Protein 7R79 (pdb70)

Nearest PDB structures (foldseek):
  7r79-assembly2_D  TM=9.869E-01  e=5.056E-10  Histoplasma capsulatum var. duboisii H88
  7r6u-assembly1_A  TM=7.802E-01  e=1.238E-04  Paracoccidioides brasiliensis Pb03
  7r79-assembly2_D  TM=9.894E-01  e=3.169E-12  Histoplasma capsulatum var. duboisii H88
  7r6u-assembly1_A  TM=8.432E-01  e=6.783E-05  Paracoccidioides brasiliensis Pb03
  7r79-assembly2_D  TM=1.013E+00  e=8.377E-13  Histoplasma capsulatum var. duboisii H88

Organism: Ajellomyces capsulatus (strain H88) (NCBI:txid544711)

Foldseek 3Di:
DVVVVVVVVVVVVLVVLVVQLVVQPAQLLQQLVVLVADDPLSVVCNVVNVPDSVSSVVSCVRGPDSPDPNCRSPPD/DPDPVVVVVVVVVVLVVLVVQLVVWDAQQLQQLVPFPADDPLSVVCVVVVNPDSVSSVVRLVRGPDNPDPNCVSPRD/DDDVVVVVVVVVVVLVVLVVQLVVFDAQLLQVLVVLVDDDPLSVVCNVVNVPDLVSSVVSVVRGDDPPDPNCVSPPD/DDVVVVVVVVVVVLVVLVVQLVVFPAQLLQQLVPWPAPDPLSVVCNVVSVPDSVSSVVRCVPTPDNPDPNCVSPRD

InterPro domains:
  IPR022013 Fungal calcium binding protein [PF12192] (33-108)

Secondary structure (DSSP, 8-state):
-HHHHHHHHHHHHHHHHHHHHHHTT--HHHHHHHT----HHHHHHHHTTT--HHHHHHHHHTSS----STTTTTT-/---HHHHHHHHHHHHHHHHHHHHTS---HHHHHHHS---SHHHHHHHHTTT--HHHHHHHHHT-S----STTTTTT-/---HHHHHHHHHHHHHHHHHHHHTS---HHHHHHHT----HHHHHHHHTTT--HHHHHHHHHHS-----GGGTTTT-/--HHHHHHHHHHHHHHHHHHHHTTT--HHHHHHHS---SHHHHHHHHTTT--HHHHHHHHHTSS-S--GGGTTTT-

Radius of gyration: 19.53 Å; Cα contacts (8 Å, |Δi|>4): 578; chains: 4; bounding box: 52×45×49 Å

Sequence (306 aa):
PSVGDAFDKYNEAVKVFTQLSSAANCDWPACLSSLSASSAACIAAIGELGLDIPLDLACAATATTSATQACKGCLWQPSVGDAFDKYNEAVKVFTQLSSAANCDWPACLSSLSASSAACIAAIGELGLDIPLDLACAATATTSATQACKGCLWQPSVGDAFDKYNEAVKVFTQLSSAANCDWPACLSSLSASSAACIAAIGELGLDIPLDLACAATATTSATQACKGCLWPSVGDAFDKYNEAVKVFTQLSSAANCDWPACLSSLSASSAACIAAIGELGLDIPLDLACAATATTSATQACKGCLW

Structure (mmCIF, N/CA/C/O backbone):
data_7R79
#
_entry.id   7R79
#
_cell.length_a   88.550
_cell.length_b   46.697
_cell.length_c   71.255
_cell.angle_alpha   90.000
_cell.angle_beta   109.097
_cell.angle_gamma   90.000
#
_symmetry.space_group_name_H-M   'C 1 2 1'
#
loop_
_entity.id
_entity.type
_entity.pdbx_description
1 polymer 'Calcium-binding protein'
2 water water
#
loop_
_atom_site.group_PDB
_atom_site.id
_atom_site.type_symbol
_atom_site.label_atom_id
_atom_site.label_alt_id
_atom_site.label_comp_id
_atom_site.label_asym_id
_atom_site.label_entity_id
_atom_site.label_seq_id
_atom_site.pdbx_PDB_ins_code
_atom_site.Cartn_x
_atom_site.Cartn_y
_atom_site.Cartn_z
_atom_site.occupancy
_atom_site.B_iso_or_equiv
_atom_site.auth_seq_id
_atom_site.auth_comp_id
_atom_site.auth_asym_id
_atom_site.auth_atom_id
_atom_site.pdbx_PDB_model_num
ATOM 1 N N . PRO A 1 3 ? -14.43351 -25.95204 23.12690 1.000 30.00000 3 PRO A N 1
ATOM 2 C CA . PRO A 1 3 ? -13.49525 -24.83817 22.91952 1.000 30.00000 3 PRO A CA 1
ATOM 3 C C . PRO A 1 3 ? -14.25187 -23.55695 22.64432 1.000 30.00000 3 PRO A C 1
ATOM 4 O O . PRO A 1 3 ? -14.65558 -23.34719 21.49720 1.000 30.00000 3 PRO A O 1
ATOM 8 N N . SER A 1 4 ? -14.40943 -22.70358 23.65716 1.000 49.64000 4 SER A N 1
ATOM 9 C CA . SER A 1 4 ? -15.23854 -21.51060 23.51201 1.000 46.57000 4 SER A CA 1
ATOM 10 C C . SER A 1 4 ? -14.66178 -20.57515 22.45733 1.000 40.75000 4 SER A C 1
ATOM 11 O O . SER A 1 4 ? -15.27497 -20.35091 21.40295 1.000 33.36000 4 SER A O 1
ATOM 14 N N . VAL A 1 5 ? -13.47385 -20.02525 22.72161 1.000 41.15000 5 VAL A N 1
ATOM 15 C CA . VAL A 1 5 ? -12.84951 -19.13567 21.75199 1.000 37.98000 5 VAL A CA 1
ATOM 16 C C . VAL A 1 5 ? -12.41938 -19.89103 20.50414 1.000 37.44000 5 VAL A C 1
ATOM 17 O O . VAL A 1 5 ? -12.42754 -19.32425 19.40487 1.000 33.21000 5 VAL A O 1
ATOM 21 N N . GLY A 1 6 ? -12.04493 -21.16870 20.63593 1.000 30.68000 6 GLY A N 1
ATOM 22 C CA . GLY A 1 6 ? -11.66750 -21.93759 19.45972 1.000 32.17000 6 GLY A CA 1
ATOM 23 C C . GLY A 1 6 ? -12.81241 -22.09968 18.47858 1.000 30.32000 6 GLY A C 1
ATOM 24 O O . GLY A 1 6 ? -12.64263 -21.93073 17.26780 1.000 29.09000 6 GLY A O 1
ATOM 25 N N . ASP A 1 7 ? -13.99460 -22.44597 18.98986 1.000 31.01000 7 ASP A N 1
ATOM 26 C CA . ASP A 1 7 ? -15.17961 -22.50660 18.13911 1.000 27.22000 7 ASP A CA 1
ATOM 27 C C . ASP A 1 7 ? -15.50680 -21.14516 17.54162 1.000 25.88000 7 ASP A C 1
ATOM 28 O O . ASP A 1 7 ? -15.88228 -21.04884 16.36583 1.000 27.27000 7 ASP A O 1
ATOM 33 N N . ALA A 1 8 ? -15.39698 -20.08212 18.34650 1.000 25.18000 8 ALA A N 1
ATOM 34 C CA . ALA A 1 8 ? -15.70332 -18.74606 17.84831 1.000 22.78000 8 ALA A CA 1
ATOM 35 C C . ALA A 1 8 ? -14.73883 -18.33829 16.74475 1.000 24.59000 8 ALA A C 1
ATOM 36 O O . ALA A 1 8 ? -15.13209 -17.67769 15.77543 1.000 24.95000 8 ALA A O 1
ATOM 38 N N . PHE A 1 9 ? -13.47226 -18.72405 16.87651 1.000 24.31000 9 PHE A N 1
ATOM 39 C CA . PHE A 1 9 ? -12.50617 -18.46303 15.82043 1.000 25.33000 9 PHE A CA 1
ATOM 40 C C . PHE A 1 9 ? -12.85005 -19.25245 14.55957 1.000 26.06000 9 PHE A C 1
ATOM 41 O O . PHE A 1 9 ? -12.76633 -18.71730 13.44687 1.000 25.02000 9 PHE A O 1
ATOM 49 N N . ASP A 1 10 ? -13.30561 -20.50736 14.71361 1.000 26.74000 10 ASP A N 1
ATOM 50 C CA . ASP A 1 10 ? -13.73209 -21.29010 13.55282 1.000 28.50000 10 ASP A CA 1
ATOM 51 C C . ASP A 1 10 ? -14.87706 -20.61189 12.80367 1.000 25.56000 10 ASP A C 1
ATOM 52 O O . ASP A 1 10 ? -14.87016 -20.55363 11.56805 1.000 27.89000 10 ASP A O 1
ATOM 57 N N . LYS A 1 11 ? -15.86207 -20.08055 13.52941 1.000 24.64000 11 LYS A N 1
ATOM 58 C CA . LYS A 1 11 ? -16.97119 -19.39586 12.87061 1.000 25.34000 11 LYS A CA 1
ATOM 59 C C . LYS A 1 11 ? -16.51882 -18.09525 12.21714 1.000 25.23000 11 LYS A C 1
ATOM 60 O O . LYS A 1 11 ? -17.06043 -17.70581 11.17432 1.000 25.96000 11 LYS A O 1
ATOM 66 N N . TYR A 1 12 ? -15.55519 -17.40033 12.82479 1.000 20.16000 12 TYR A N 1
ATOM 67 C CA . TYR A 1 12 ? -14.95292 -16.25103 12.16385 1.000 22.90000 12 TYR A CA 1
ATOM 68 C C . TYR A 1 12 ? -14.33891 -16.66831 10.82914 1.000 23.21000 12 TYR A C 1
ATOM 69 O O . TYR A 1 12 ? -14.60386 -16.05211 9.79156 1.000 23.64000 12 TYR A O 1
ATOM 78 N N . ASN A 1 13 ? -13.52645 -17.72971 10.84097 1.000 23.60000 13 ASN A N 1
ATOM 79 C CA . ASN A 1 13 ? -12.88770 -18.19222 9.61337 1.000 22.12000 13 ASN A CA 1
ATOM 80 C C . ASN A 1 13 ? -13.92490 -18.60418 8.57542 1.000 23.83000 13 ASN A C 1
ATOM 81 O O . ASN A 1 13 ? -13.75317 -18.33096 7.38142 1.000 23.62000 13 ASN A O 1
ATOM 86 N N . GLU A 1 14 ? -15.02117 -19.24126 9.01180 1.000 23.72000 14 GLU A N 1
ATOM 87 C CA . GLU A 1 14 ? -16.07528 -19.61906 8.06940 1.000 22.52000 14 GLU A CA 1
ATOM 88 C C . GLU A 1 14 ? -16.72572 -18.38794 7.45777 1.000 24.77000 14 GLU A C 1
ATOM 89 O O . GLU A 1 14 ? -16.97877 -18.34753 6.24994 1.000 26.48000 14 GLU A O 1
ATOM 95 N N . ALA A 1 15 ? -16.97482 -17.35306 8.26514 1.000 18.68000 15 ALA A N 1
ATOM 96 C CA . ALA A 1 15 ? -17.57153 -16.14291 7.71803 1.000 21.51000 15 ALA A CA 1
ATOM 97 C C . ALA A 1 15 ? -16.64837 -15.48843 6.69770 1.000 24.15000 15 ALA A C 1
ATOM 98 O O . ALA A 1 15 ? -17.11184 -14.99575 5.66405 1.000 22.23000 15 ALA A O 1
ATOM 100 N N . VAL A 1 16 ? -15.33556 -15.49721 6.95421 1.000 22.51000 16 VAL A N 1
ATOM 101 C CA . VAL A 1 16 ? -14.39466 -14.92373 5.99119 1.000 26.20000 16 VAL A CA 1
ATOM 102 C C . VAL A 1 16 ? -14.32807 -15.76256 4.71638 1.000 22.65000 16 VAL A C 1
ATOM 103 O O . VAL A 1 16 ? -14.35725 -15.22384 3.59771 1.000 23.94000 16 VAL A O 1
ATOM 107 N N . LYS A 1 17 ? -14.26745 -17.08864 4.86363 1.000 26.05000 17 LYS A N 1
ATOM 108 C CA . LYS A 1 17 ? -14.19131 -17.97601 3.70553 1.000 25.85000 17 LYS A CA 1
ATOM 109 C C . LYS A 1 17 ? -15.44904 -17.87393 2.85297 1.000 24.82000 17 LYS A C 1
ATOM 110 O O . LYS A 1 17 ? -15.37215 -17.77471 1.62120 1.000 26.48000 17 LYS A O 1
ATOM 116 N N . VAL A 1 18 ? -16.62344 -17.88380 3.48721 1.000 24.85000 18 VAL A N 1
ATOM 117 C CA . VAL A 1 18 ? -17.85966 -17.72533 2.73181 1.000 24.69000 18 VAL A CA 1
ATOM 118 C C . VAL A 1 18 ? -17.86030 -16.39175 2.00604 1.000 27.20000 18 VAL A C 1
ATOM 119 O O . VAL A 1 18 ? -18.13645 -16.31671 0.80253 1.000 26.62000 18 VAL A O 1
ATOM 123 N N . PHE A 1 19 ? -17.48949 -15.32276 2.71514 1.000 26.45000 19 PHE A N 1
ATOM 124 C CA . PHE A 1 19 ? -17.51052 -14.00505 2.10180 1.000 26.44000 19 PHE A CA 1
ATOM 125 C C . PHE A 1 19 ? -16.55110 -13.95194 0.91812 1.000 22.87000 19 PHE A C 1
ATOM 126 O O . PHE A 1 19 ? -16.87181 -13.35287 -0.11524 1.000 30.23000 19 PHE A O 1
ATOM 134 N N . THR A 1 20 ? -15.38036 -14.59215 1.05089 1.000 26.65000 20 THR A N 1
ATOM 135 C CA . THR A 1 20 ? -14.37146 -14.60497 -0.01220 1.000 24.49000 20 THR A CA 1
ATOM 136 C C . THR A 1 20 ? -14.92475 -15.19699 -1.30443 1.000 36.09000 20 THR A C 1
ATOM 137 O O . THR A 1 20 ? -14.76053 -14.61957 -2.38623 1.000 33.24000 20 THR A O 1
ATOM 141 N N . GLN A 1 21 ? -15.59013 -16.35057 -1.21042 1.000 36.75000 21 GLN A N 1
ATOM 142 C CA . GLN A 1 21 ? -16.18376 -16.96527 -2.39741 1.000 34.72000 21 GLN A CA 1
ATOM 143 C C . GLN A 1 21 ? -17.33165 -16.12600 -2.93180 1.000 33.93000 21 GLN A C 1
ATOM 144 O O . GLN A 1 21 ? -17.49378 -15.98070 -4.14900 1.000 39.98000 21 GLN A O 1
ATOM 150 N N . LEU A 1 22 ? -18.13606 -15.56145 -2.03400 1.000 33.82000 22 LEU A N 1
ATOM 151 C CA . LEU A 1 22 ? -19.28275 -14.77494 -2.45776 1.000 30.88000 22 LEU A CA 1
ATOM 152 C C . LEU A 1 22 ? -18.84262 -13.48494 -3.13757 1.000 43.19000 22 LEU A C 1
ATOM 153 O O . LEU A 1 22 ? -19.52646 -13.00205 -4.04932 1.000 45.47000 22 LEU A O 1
ATOM 158 N N . SER A 1 23 ? -17.71201 -12.91390 -2.71188 1.000 32.46000 23 SER A N 1
ATOM 159 C CA . SER A 1 23 ? -17.24163 -11.67230 -3.31910 1.000 37.21000 23 SER A CA 1
ATOM 160 C C . SER A 1 23 ? -16.83799 -11.87185 -4.77024 1.000 34.09000 23 SER A C 1
ATOM 161 O O . SER A 1 23 ? -17.06585 -10.99009 -5.60576 1.000 45.31000 23 SER A O 1
ATOM 164 N N . SER A 1 24 ? -16.23872 -13.01850 -5.09149 1.000 42.01000 24 SER A N 1
ATOM 165 C CA . SER A 1 24 ? -15.81481 -13.25193 -6.46638 1.000 42.63000 24 SER A CA 1
ATOM 166 C C . SER A 1 24 ? -17.00884 -13.29027 -7.40942 1.000 47.82000 24 SER A C 1
ATOM 167 O O . SER A 1 24 ? -16.93260 -12.80600 -8.54457 1.000 49.68000 24 SER A O 1
ATOM 170 N N . ALA A 1 25 ? -18.12957 -13.83684 -6.94659 1.000 44.85000 25 ALA A N 1
ATOM 171 C CA . ALA A 1 25 ? -19.33276 -13.94660 -7.75890 1.000 41.61000 25 ALA A CA 1
ATOM 172 C C . ALA A 1 25 ? -20.17078 -12.67246 -7.83169 1.000 44.06000 25 ALA A C 1
ATOM 173 O O . ALA A 1 25 ? -21.08415 -12.60729 -8.66142 1.000 48.77000 25 ALA A O 1
ATOM 175 N N . ALA A 1 26 ? -19.89195 -11.65864 -7.01424 1.000 35.37000 26 ALA A N 1
ATOM 176 C CA . ALA A 1 26 ? -20.77462 -10.50420 -6.88702 1.000 35.39000 26 ALA A CA 1
ATOM 177 C C . ALA A 1 26 ? -20.30646 -9.23885 -7.61079 1.000 35.22000 26 ALA A C 1
ATOM 178 O O . ALA A 1 26 ? -20.87566 -8.16795 -7.37193 1.000 47.37000 26 ALA A O 1
ATOM 180 N N . ASN A 1 27 ? -19.32379 -9.33034 -8.49503 1.000 34.70000 27 ASN A N 1
ATOM 181 C CA . ASN A 1 27 ? -18.76756 -8.16832 -9.19594 1.000 32.34000 27 ASN A CA 1
ATOM 182 C C . ASN A 1 27 ? -18.40955 -7.06042 -8.20119 1.000 28.55000 27 ASN A C 1
ATOM 183 O O . ASN A 1 27 ? -18.95675 -5.95267 -8.21046 1.000 28.29000 27 ASN A O 1
ATOM 188 N N . CYS A 1 28 ? -17.48447 -7.40335 -7.31517 1.000 28.50000 28 CYS A N 1
ATOM 189 C CA . CYS A 1 28 ? -16.97732 -6.49720 -6.29529 1.000 24.17000 28 CYS A CA 1
ATOM 190 C C . CYS A 1 28 ? -15.61220 -5.97395 -6.71686 1.000 26.92000 28 CYS A C 1
ATOM 191 O O . CYS A 1 28 ? -14.70412 -6.76292 -7.00833 1.000 27.12000 28 CYS A O 1
ATOM 194 N N . ASP A 1 29 ? -15.44164 -4.65584 -6.67091 1.000 24.53000 29 ASP A N 1
ATOM 195 C CA . ASP A 1 29 ? -14.16838 -4.02125 -6.97950 1.000 24.18000 29 ASP A CA 1
ATOM 196 C C . ASP A 1 29 ? -13.59574 -3.55540 -5.64264 1.000 22.31000 29 ASP A C 1
ATOM 197 O O . ASP A 1 29 ? -13.77117 -2.40214 -5.24668 1.000 20.98000 29 ASP A O 1
ATOM 202 N N . TRP A 1 30 ? -12.89830 -4.45830 -4.94456 1.000 24.40000 30 TRP A N 1
ATOM 203 C CA . TRP A 1 30 ? -12.45370 -4.13083 -3.58768 1.000 18.75000 30 TRP A CA 1
ATOM 204 C C . TRP A 1 30 ? -11.56447 -2.90124 -3.52161 1.000 20.89000 30 TRP A C 1
ATOM 205 O O . TRP A 1 30 ? -11.78880 -2.05631 -2.63666 1.000 21.31000 30 TRP A O 1
ATOM 216 N N . PRO A 1 31 ? -10.54802 -2.73530 -4.37583 1.000 21.79000 31 PRO A N 1
ATOM 217 C CA . PRO A 1 31 ? -9.72184 -1.52055 -4.27272 1.000 23.61000 31 PRO A CA 1
ATOM 218 C C . PRO A 1 31 ? -10.52167 -0.24256 -4.42910 1.000 20.87000 31 PRO A C 1
ATOM 219 O O . PRO A 1 31 ? -10.32034 0.69735 -3.65584 1.000 22.54000 31 PRO A O 1
ATOM 223 N N . ALA A 1 32 ? -11.47343 -0.20902 -5.37183 1.000 19.21000 32 ALA A N 1
ATOM 224 C CA . ALA A 1 32 ? -12.30916 0.97367 -5.51956 1.000 21.92000 32 ALA A CA 1
ATOM 225 C C . ALA A 1 32 ? -13.17997 1.17489 -4.29137 1.000 21.56000 32 ALA A C 1
ATOM 226 O O . ALA A 1 32 ? -13.30205 2.29818 -3.78644 1.000 20.17000 32 ALA A O 1
ATOM 228 N N . CYS A 1 33 ? -13.77277 0.08925 -3.78936 1.000 18.32000 33 CYS A N 1
ATOM 229 C CA . CYS A 1 33 ? -14.61235 0.18198 -2.60006 1.000 20.55000 33 CYS A CA 1
ATOM 230 C C . CYS A 1 33 ? -13.82000 0.73047 -1.42027 1.000 21.35000 33 CYS A C 1
ATOM 231 O O . CYS A 1 33 ? -14.26410 1.65841 -0.73394 1.000 18.60000 33 CYS A O 1
ATOM 234 N N . LEU A 1 34 ? -12.62676 0.17954 -1.18022 1.000 18.47000 34 LEU A N 1
ATOM 235 C CA . LEU A 1 34 ? -11.82370 0.63718 -0.04919 1.000 22.38000 34 LEU A CA 1
ATOM 236 C C . LEU A 1 34 ? -11.49162 2.11646 -0.15650 1.000 20.10000 34 LEU A C 1
ATOM 237 O O . LEU A 1 34 ? -11.57894 2.84768 0.83168 1.000 22.87000 34 LEU A O 1
ATOM 242 N N . SER A 1 35 ? -11.13148 2.58230 -1.35369 1.000 21.93000 35 SER A N 1
ATOM 243 C CA . SER A 1 35 ? -10.75753 3.98308 -1.48819 1.000 24.46000 35 SER A CA 1
ATOM 244 C C . SER A 1 35 ? -11.96059 4.89156 -1.30305 1.000 24.77000 35 SER A C 1
ATOM 245 O O . SER A 1 35 ? -11.83608 5.96723 -0.70389 1.000 24.27000 35 SER A O 1
ATOM 248 N N . SER A 1 36 ? -13.14240 4.42688 -1.71798 1.000 21.98000 36 SER A N 1
ATOM 249 C CA . SER A 1 36 ? -14.35626 5.22321 -1.61931 1.000 21.83000 36 SER A CA 1
ATOM 250 C C . SER A 1 36 ? -14.82755 5.39030 -0.18535 1.000 26.52000 36 SER A C 1
ATOM 251 O O . SER A 1 36 ? -15.57291 6.33234 0.09738 1.000 26.66000 36 SER A O 1
ATOM 254 N N . LEU A 1 37 ? -14.39755 4.51677 0.72856 1.000 21.93000 37 LEU A N 1
ATOM 255 C CA . LEU A 1 37 ? -14.85648 4.60487 2.10927 1.000 22.63000 37 LEU A CA 1
ATOM 256 C C . LEU A 1 37 ? -14.23860 5.78148 2.85682 1.000 32.33000 37 LEU A C 1
ATOM 257 O O . LEU A 1 37 ? -14.81222 6.23000 3.85496 1.000 48.04000 37 LEU A O 1
ATOM 262 N N . SER A 1 38 ? -13.08803 6.28721 2.39861 1.000 28.90000 38 SER A N 1
ATOM 263 C CA . SER A 1 38 ? -12.44905 7.46384 2.99166 1.000 34.25000 38 SER A CA 1
ATOM 264 C C . SER A 1 38 ? -12.20960 7.24170 4.48443 1.000 37.17000 38 SER A C 1
ATOM 265 O O . SER A 1 38 ? -12.52499 8.08260 5.32873 1.000 38.83000 38 SER A O 1
ATOM 268 N N . ALA A 1 39 ? -11.60515 6.10014 4.79283 1.000 32.34000 39 ALA A N 1
ATOM 269 C CA . ALA A 1 39 ? -11.40562 5.61250 6.15355 1.000 29.30000 39 ALA A CA 1
ATOM 270 C C . ALA A 1 39 ? -9.92816 5.29683 6.26462 1.000 27.58000 39 ALA A C 1
ATOM 271 O O . ALA A 1 39 ? -9.40111 4.54061 5.44313 1.000 27.65000 39 ALA A O 1
ATOM 273 N N . SER A 1 40 ? -9.23957 5.94851 7.19634 1.000 26.70000 40 SER A N 1
ATOM 274 C CA . SER A 1 40 ? -7.81024 5.72498 7.36510 1.000 22.94000 40 SER A CA 1
ATOM 275 C C . SER A 1 40 ? -7.46865 4.92112 8.61928 1.000 24.44000 40 SER A C 1
ATOM 276 O O . SER A 1 40 ? -6.41526 5.12396 9.23273 1.000 27.59000 40 SER A O 1
ATOM 279 N N . SER A 1 41 ? -8.31286 3.95725 8.98040 1.000 21.83000 41 SER A N 1
ATOM 280 C CA . SER A 1 41 ? -8.00264 3.06609 10.09477 1.000 19.17000 41 SER A CA 1
ATOM 281 C C . SER A 1 41 ? -6.84939 2.15163 9.70478 1.000 19.97000 41 SER A C 1
ATOM 282 O O . SER A 1 41 ? -6.55296 1.97801 8.52508 1.000 18.54000 41 SER A O 1
ATOM 285 N N . ALA A 1 42 ? -6.19440 1.55317 10.70814 1.000 17.55000 42 ALA A N 1
ATOM 286 C CA . ALA A 1 42 ? -5.10046 0.62538 10.40629 1.000 17.83000 42 ALA A CA 1
ATOM 287 C C . ALA A 1 42 ? -5.55693 -0.48555 9.46378 1.000 18.46000 42 ALA A C 1
ATOM 288 O O . ALA A 1 42 ? -4.86865 -0.80355 8.49413 1.000 16.47000 42 ALA A O 1
ATOM 290 N N . ALA A 1 43 ? -6.72979 -1.06686 9.71078 1.000 16.56000 43 ALA A N 1
ATOM 291 C CA . ALA A 1 43 ? -7.20325 -2.11955 8.81646 1.000 19.27000 43 ALA A CA 1
ATOM 292 C C . ALA A 1 43 ? -7.34288 -1.61757 7.38005 1.000 16.82000 43 ALA A C 1
ATOM 293 O O . ALA A 1 43 ? -7.01226 -2.33692 6.43041 1.000 16.82000 43 ALA A O 1
ATOM 295 N N . CYS A 1 44 ? -7.81084 -0.37841 7.20235 1.000 17.16000 44 CYS A N 1
ATOM 296 C CA . CYS A 1 44 ? -7.99347 0.15201 5.85419 1.000 17.77000 44 CYS A CA 1
ATOM 297 C C . CYS A 1 44 ? -6.66065 0.45614 5.18332 1.000 21.10000 44 CYS A C 1
ATOM 298 O O . CYS A 1 44 ? -6.48399 0.15184 3.99932 1.000 18.21000 44 CYS A O 1
ATOM 301 N N . ILE A 1 45 ? -5.69657 1.01667 5.92009 1.000 16.43000 45 ILE A N 1
ATOM 302 C CA . ILE A 1 45 ? -4.39195 1.28673 5.32193 1.000 15.57000 45 ILE A CA 1
ATOM 303 C C . ILE A 1 45 ? -3.76399 -0.01161 4.83537 1.000 17.46000 45 ILE A C 1
ATOM 304 O O . ILE A 1 45 ? -3.26772 -0.10624 3.70384 1.000 18.26000 45 ILE A O 1
ATOM 309 N N . ALA A 1 46 ? -3.81161 -1.04624 5.67814 1.000 19.24000 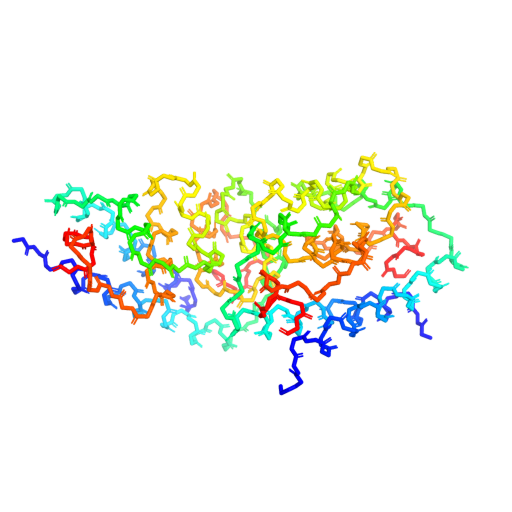46 ALA A N 1
ATOM 310 C CA . ALA A 1 46 ? -3.25019 -2.34039 5.30711 1.000 16.57000 46 ALA A CA 1
ATOM 311 C C . ALA A 1 46 ? -4.01556 -2.97054 4.14545 1.000 20.06000 46 ALA A C 1
ATOM 312 O O . ALA A 1 46 ? -3.39866 -3.48639 3.20745 1.000 17.13000 46 ALA A O 1
ATOM 314 N N . ALA A 1 47 ? -5.35246 -2.90623 4.16922 1.000 16.36000 47 ALA A N 1
ATOM 315 C CA . ALA A 1 47 ? -6.14416 -3.49320 3.09349 1.000 15.72000 47 ALA A CA 1
ATOM 316 C C . ALA A 1 47 ? -5.88573 -2.79376 1.76451 1.000 16.88000 47 ALA A C 1
ATOM 317 O O . ALA A 1 47 ? -5.81716 -3.44817 0.71709 1.000 18.42000 47 ALA A O 1
ATOM 319 N N . ILE A 1 48 ? -5.76105 -1.46032 1.78746 1.000 18.80000 48 ILE A N 1
ATOM 320 C CA . ILE A 1 48 ? -5.49609 -0.69723 0.57149 1.000 17.92000 48 ILE A CA 1
ATOM 321 C C . ILE A 1 48 ? -4.10094 -1.00248 0.03374 1.000 19.03000 48 ILE A C 1
ATOM 322 O O . ILE A 1 48 ? -3.91045 -1.15490 -1.17628 1.000 16.12000 48 ILE A O 1
ATOM 327 N N . GLY A 1 49 ? -3.11703 -1.14079 0.91898 1.000 20.09000 49 GLY A N 1
ATOM 328 C CA . GLY A 1 49 ? -1.78192 -1.48645 0.45070 1.000 22.55000 49 GLY A CA 1
ATOM 329 C C . GLY A 1 49 ? -1.73811 -2.84123 -0.23059 1.000 22.43000 49 GLY A C 1
ATOM 330 O O . GLY A 1 49 ? -0.98987 -3.03856 -1.19295 1.000 23.24000 49 GLY A O 1
ATOM 331 N N . GLU A 1 50 ? -2.59777 -3.75825 0.19718 1.000 18.51000 50 GLU A N 1
ATOM 332 C CA . GLU A 1 50 ? -2.70676 -5.08695 -0.38481 1.000 18.84000 50 GLU A CA 1
ATOM 333 C C . GLU A 1 50 ? -3.64145 -5.12990 -1.59544 1.000 17.83000 50 GLU A C 1
ATOM 334 O O . GLU A 1 50 ? -3.98702 -6.22139 -2.04680 1.000 19.84000 50 GLU A O 1
ATOM 340 N N . LEU A 1 51 ? -4.01607 -3.97620 -2.15043 1.000 18.52000 51 LEU A N 1
ATOM 341 C CA . LEU A 1 51 ? -4.82594 -3.90940 -3.36911 1.000 20.03000 51 LEU A CA 1
ATOM 342 C C . LEU A 1 51 ? -6.14756 -4.65675 -3.21279 1.000 22.91000 51 LEU A C 1
ATOM 343 O O . LEU A 1 51 ? -6.68673 -5.20919 -4.17932 1.000 23.35000 51 LEU A O 1
ATOM 348 N N . GLY A 1 52 ? -6.67460 -4.68547 -1.98823 1.000 19.27000 52 GLY A N 1
ATOM 349 C CA . GLY A 1 52 ? -7.93359 -5.35543 -1.73318 1.000 19.19000 52 GLY A CA 1
ATOM 350 C C . GLY A 1 52 ? -7.88723 -6.85731 -1.84458 1.000 22.17000 52 GLY A C 1
ATOM 351 O O . GLY A 1 52 ? -8.93543 -7.50315 -1.75459 1.000 24.30000 52 GLY A O 1
ATOM 352 N N . LEU A 1 53 ? -6.71478 -7.44428 -2.06341 1.000 19.68000 53 LEU A N 1
ATOM 353 C CA . LEU A 1 53 ? -6.61527 -8.88773 -2.23539 1.000 23.00000 53 LEU A CA 1
ATOM 354 C C . LEU A 1 53 ? -6.75934 -9.64995 -0.92742 1.000 21.95000 53 LEU A C 1
ATOM 355 O O . LEU A 1 53 ? -7.00383 -10.86132 -0.95355 1.000 25.78000 53 LEU A O 1
ATOM 360 N N . ASP A 1 54 ? -6.61378 -8.97378 0.20813 1.000 19.73000 54 ASP A N 1
ATOM 361 C CA . ASP A 1 54 ? -6.70403 -9.59243 1.52200 1.000 19.3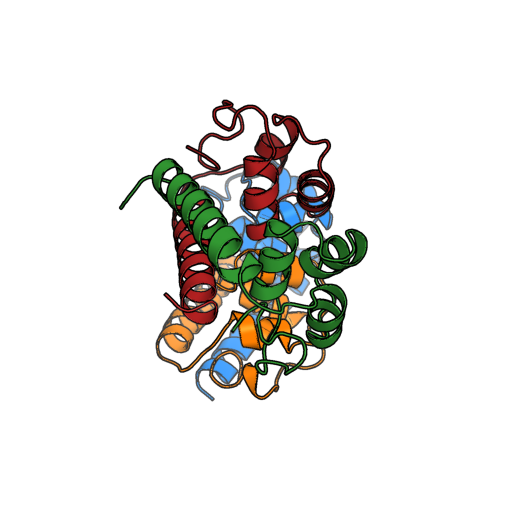6000 54 ASP A CA 1
ATOM 362 C C . ASP A 1 54 ? -8.14152 -9.40266 2.00137 1.000 21.79000 54 ASP A C 1
ATOM 363 O O . ASP A 1 54 ? -8.49544 -8.34815 2.53132 1.000 20.92000 54 ASP A O 1
ATOM 368 N N . ILE A 1 55 ? -8.97824 -10.43590 1.81656 1.000 24.03000 55 ILE A N 1
ATOM 369 C CA . ILE A 1 55 ? -10.39722 -10.30772 2.19189 1.000 19.84000 55 ILE A CA 1
ATOM 370 C C . ILE A 1 55 ? -10.59146 -10.05598 3.66545 1.000 19.31000 55 ILE A C 1
ATOM 371 O O . ILE A 1 55 ? -11.39108 -9.17206 4.02142 1.000 19.01000 55 ILE A O 1
ATOM 376 N N . PRO A 1 56 ? -9.91236 -10.74436 4.59785 1.000 22.48000 56 PRO A N 1
ATOM 377 C CA . PRO A 1 56 ? -10.09759 -10.40975 6.01735 1.000 21.66000 56 PRO A CA 1
ATOM 378 C C . PRO A 1 56 ? -9.82343 -8.95098 6.33304 1.000 19.17000 56 PRO A C 1
ATOM 379 O O . PRO A 1 56 ? -10.58144 -8.33121 7.08830 1.000 19.35000 56 PRO A O 1
ATOM 383 N N . LEU A 1 57 ? -8.76917 -8.36547 5.75198 1.000 18.50000 57 LEU A N 1
ATOM 384 C CA . LEU A 1 57 ? -8.51837 -6.95058 5.99575 1.000 17.47000 57 LEU A CA 1
ATOM 385 C C . LEU A 1 57 ? -9.54540 -6.06465 5.30335 1.000 15.37000 57 LEU A C 1
ATOM 386 O O . LEU A 1 57 ? -9.87421 -5.00088 5.83023 1.000 16.65000 57 LEU A O 1
ATOM 391 N N . ASP A 1 58 ? -10.03998 -6.45925 4.12377 1.000 14.83000 58 ASP A N 1
ATOM 392 C CA . ASP A 1 58 ? -11.11828 -5.69841 3.49011 1.000 15.26000 58 ASP A CA 1
ATOM 393 C C . ASP A 1 58 ? -12.31769 -5.58919 4.42572 1.000 18.09000 58 ASP A C 1
ATOM 394 O O . ASP A 1 58 ? -12.90377 -4.51170 4.59427 1.000 17.40000 58 ASP A O 1
ATOM 399 N N . LEU A 1 59 ? -12.70506 -6.72083 5.02396 1.000 16.62000 59 LEU A N 1
ATOM 400 C CA . LEU A 1 59 ? -13.85237 -6.75537 5.92082 1.000 16.33000 59 LEU A CA 1
ATOM 401 C C . LEU A 1 59 ? -13.60105 -5.94163 7.18292 1.000 19.86000 59 LEU A C 1
ATOM 402 O O . LEU A 1 59 ? -14.48220 -5.19480 7.63154 1.000 17.59000 59 LEU A O 1
ATOM 407 N N . ALA A 1 60 ? -12.41402 -6.09998 7.78874 1.000 17.39000 60 ALA A N 1
ATOM 408 C CA . ALA A 1 60 ? -12.07492 -5.30150 8.95981 1.000 18.36000 60 ALA A CA 1
ATOM 409 C C . ALA A 1 60 ? -12.10391 -3.81302 8.62657 1.000 20.57000 60 ALA A C 1
ATOM 410 O O . ALA A 1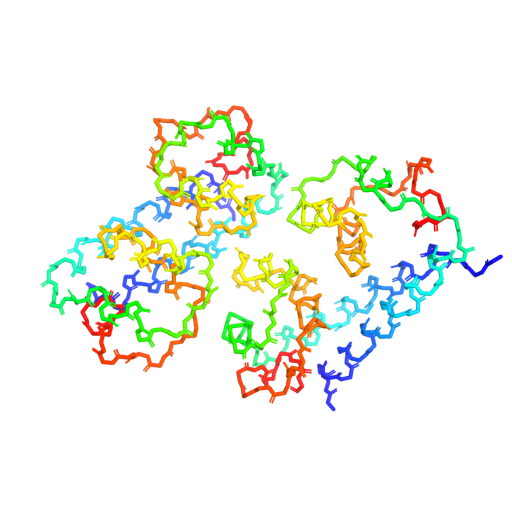 60 ? -12.62948 -3.00808 9.40144 1.000 17.57000 60 ALA A O 1
ATOM 412 N N . CYS A 1 61 ? -11.58715 -3.43741 7.45359 1.000 15.74000 61 CYS A N 1
ATOM 413 C CA . CYS A 1 61 ? -11.62194 -2.04036 7.02677 1.000 15.10000 61 CYS A CA 1
ATOM 414 C C . CYS A 1 61 ? -13.05138 -1.54179 6.92440 1.000 17.41000 61 CYS A C 1
ATOM 415 O O . CYS A 1 61 ? -13.39317 -0.46594 7.43038 1.000 19.94000 61 CYS A O 1
ATOM 418 N N . ALA A 1 62 ? -13.89083 -2.31558 6.25093 1.000 17.53000 62 ALA A N 1
ATOM 419 C CA . ALA A 1 62 ? -15.27486 -1.91095 6.04832 1.000 16.89000 62 ALA A CA 1
ATOM 420 C C . ALA A 1 62 ? -15.98499 -1.70260 7.38042 1.000 19.94000 62 ALA A C 1
ATOM 421 O O . ALA A 1 62 ? -16.77558 -0.75692 7.53700 1.000 20.96000 62 ALA A O 1
ATOM 423 N N . ALA A 1 63 ? -15.66409 -2.54018 8.36930 1.000 18.09000 63 ALA A N 1
ATOM 424 C CA . ALA A 1 63 ? -16.28177 -2.44029 9.68325 1.000 21.72000 63 ALA A CA 1
ATOM 425 C C . ALA A 1 63 ? -15.87460 -1.17250 10.42385 1.000 21.71000 63 ALA A C 1
ATOM 426 O O . ALA A 1 63 ? -16.57651 -0.77722 11.35538 1.000 22.57000 63 ALA A O 1
ATOM 428 N N . THR A 1 64 ? -14.77236 -0.51488 10.03166 1.000 21.37000 64 THR A N 1
ATOM 429 C CA . THR A 1 64 ? -14.36596 0.73357 10.66428 1.000 18.18000 64 THR A CA 1
ATOM 430 C C . THR A 1 64 ? -14.92012 1.95711 9.94830 1.000 23.82000 64 THR A C 1
ATOM 431 O O . THR A 1 64 ? -14.72789 3.07742 10.42820 1.000 23.61000 64 THR A O 1
ATOM 435 N N . ALA A 1 65 ? -15.64091 1.77475 8.85391 1.000 22.66000 65 ALA A N 1
ATOM 436 C CA . ALA A 1 65 ? -16.08890 2.91803 8.08121 1.000 22.53000 65 ALA A CA 1
ATOM 437 C C . ALA A 1 65 ? -17.38467 3.43742 8.67224 1.000 28.02000 65 ALA A C 1
ATOM 438 O O . ALA A 1 65 ? -18.12414 2.71010 9.33412 1.000 27.93000 65 ALA A O 1
ATOM 440 N N . THR A 1 66 ? -17.67228 4.70802 8.39256 1.000 26.29000 66 THR A N 1
ATOM 441 C CA . THR A 1 66 ? -18.91475 5.28158 8.87927 1.000 33.89000 66 THR A CA 1
ATOM 442 C C . THR A 1 66 ? -20.10622 4.76605 8.08542 1.000 36.21000 66 THR A C 1
ATOM 443 O O . THR A 1 66 ? -21.20797 4.64497 8.63322 1.000 33.06000 66 THR A O 1
ATOM 447 N N . THR A 1 67 ? -19.91939 4.48639 6.79707 1.000 28.41000 67 THR A N 1
ATOM 448 C CA . THR A 1 67 ? -21.00092 3.94963 5.98091 1.000 25.14000 67 THR A CA 1
ATOM 449 C C . THR A 1 67 ? -20.41561 3.14343 4.82475 1.000 26.54000 67 THR A C 1
ATOM 450 O O . THR A 1 67 ? -19.29612 3.40967 4.38886 1.000 35.67000 67 THR A O 1
ATOM 454 N N . SER A 1 68 ? -21.17411 2.15947 4.33236 1.000 27.97000 68 SER A N 1
ATOM 455 C CA . SER A 1 68 ? -20.77901 1.38466 3.16392 1.000 28.50000 68 SER A CA 1
ATOM 456 C C . SER A 1 68 ? -21.50839 1.83877 1.90532 1.000 33.73000 68 SER A C 1
ATOM 457 O O . SER A 1 68 ? -21.35635 1.21775 0.84931 1.000 32.78000 68 SER A O 1
ATOM 460 N N . ALA A 1 69 ? -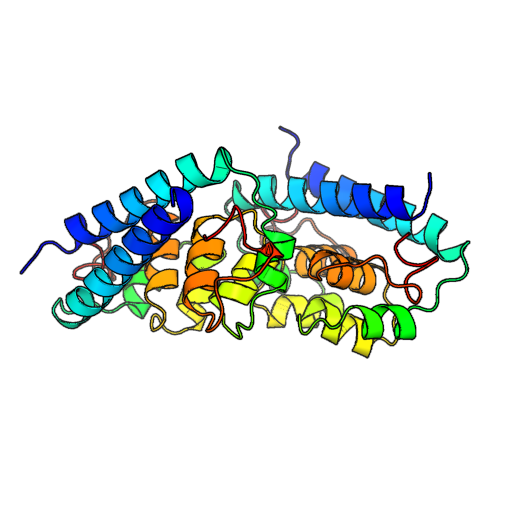22.28073 2.92055 2.00401 1.000 28.14000 69 ALA A N 1
ATOM 461 C CA . ALA A 1 69 ? -23.10092 3.48807 0.92311 1.000 38.52000 69 ALA A CA 1
ATOM 462 C C . ALA A 1 69 ? -22.26646 4.22963 -0.12136 1.000 31.45000 69 ALA A C 1
ATOM 463 O O . ALA A 1 69 ? -22.22042 5.46315 -0.16533 1.000 29.52000 69 ALA A O 1
ATOM 465 N N . THR A 1 70 ? -21.51481 3.47215 -0.90832 1.000 26.18000 70 THR A N 1
ATOM 466 C CA . THR A 1 70 ? -20.83426 4.05028 -2.05734 1.000 22.74000 70 THR A CA 1
ATOM 467 C C . THR A 1 70 ? -21.10990 3.16795 -3.26034 1.000 22.22000 70 THR A C 1
ATOM 468 O O . THR A 1 70 ? -21.40336 1.97753 -3.11835 1.000 23.27000 70 THR A O 1
ATOM 472 N N . GLN A 1 71 ? -21.05981 3.76861 -4.45201 1.000 21.43000 71 GLN A N 1
ATOM 473 C CA . GLN A 1 71 ? -21.26018 2.95556 -5.64172 1.000 23.77000 71 GLN A CA 1
ATOM 474 C C . GLN A 1 71 ? -20.15102 1.92980 -5.78508 1.000 26.97000 71 GLN A C 1
ATOM 475 O O . GLN A 1 71 ? -20.41058 0.76930 -6.12195 1.000 19.89000 71 GLN A O 1
ATOM 481 N N . ALA A 1 72 ? -18.91559 2.31900 -5.44904 1.000 19.79000 72 ALA A N 1
ATOM 482 C CA . ALA A 1 72 ? -17.79566 1.40265 -5.59698 1.000 21.91000 72 ALA A CA 1
ATOM 483 C C . ALA A 1 72 ? -17.92477 0.20787 -4.67525 1.000 24.42000 72 ALA A C 1
ATOM 484 O O . ALA A 1 72 ? -17.33244 -0.83915 -4.95169 1.000 21.59000 72 ALA A O 1
ATOM 486 N N . CYS A 1 73 ? -18.70929 0.31737 -3.60454 1.000 23.61000 73 CYS A N 1
ATOM 487 C CA . CYS A 1 73 ? -18.88753 -0.81342 -2.71110 1.000 21.41000 73 CYS A CA 1
ATOM 488 C C . CYS A 1 73 ? -20.11691 -1.65522 -3.04032 1.000 23.59000 73 CYS A C 1
ATOM 489 O O . CYS A 1 73 ? -20.39663 -2.61688 -2.31752 1.000 19.52000 73 CYS A O 1
ATOM 492 N N . LYS A 1 74 ? -20.82930 -1.35536 -4.12524 1.000 24.47000 74 LYS A N 1
ATOM 493 C CA . LYS A 1 74 ? -21.89717 -2.24810 -4.55547 1.000 20.96000 74 LYS A CA 1
ATOM 494 C C . LYS A 1 74 ? -21.30051 -3.57247 -5.01187 1.000 32.27000 74 LYS A C 1
ATOM 495 O O . LYS A 1 74 ? -20.32646 -3.59978 -5.77059 1.000 52.05000 74 LYS A O 1
ATOM 501 N N . GLY A 1 75 ? -21.88017 -4.67457 -4.54399 1.000 36.76000 75 GLY A N 1
ATOM 502 C CA . GLY A 1 75 ? -21.32103 -5.98166 -4.77706 1.000 27.63000 75 GLY A CA 1
ATOM 503 C C . GLY A 1 75 ? -20.29372 -6.40613 -3.74985 1.000 24.21000 75 GLY A C 1
ATOM 504 O O . GLY A 1 75 ? -20.00118 -7.59944 -3.64385 1.000 25.34000 75 GLY A O 1
ATOM 505 N N . CYS A 1 76 ? -19.71322 -5.45290 -3.02195 1.000 21.55000 76 CYS A N 1
ATOM 506 C CA . CYS A 1 76 ? -18.76471 -5.73953 -1.94899 1.000 23.54000 76 CYS A CA 1
ATOM 507 C C . CYS A 1 76 ? -19.44711 -5.77979 -0.59132 1.000 27.12000 76 CYS A C 1
ATOM 508 O O . CYS A 1 76 ? -19.32144 -6.76371 0.14320 1.000 30.60000 76 CYS A O 1
ATOM 511 N N . LEU A 1 77 ? -20.18754 -4.72635 -0.25584 1.000 18.17000 77 LEU A N 1
ATOM 512 C CA . LEU A 1 77 ? -20.79848 -4.58664 1.05095 1.000 21.93000 77 LEU A CA 1
ATOM 513 C C . LEU A 1 77 ? -22.31125 -4.46585 1.00727 1.000 25.62000 77 LEU A C 1
ATOM 514 O O . LEU A 1 77 ? -22.94738 -4.55541 2.06262 1.000 26.67000 77 LEU A O 1
ATOM 519 N N . TRP A 1 78 ? -22.89723 -4.25384 -0.16359 1.000 24.69000 78 TRP A N 1
ATOM 520 C CA . TRP A 1 78 ? -24.34472 -4.18151 -0.27469 1.000 23.01000 78 TRP A CA 1
ATOM 521 C C . TRP A 1 78 ? -24.80859 -4.62308 -1.65837 1.000 32.28000 78 TRP A C 1
ATOM 522 O O . TRP A 1 78 ? -26.01489 -4.83583 -1.87077 1.000 25.67000 78 TRP A O 1
ATOM 533 N N . GLN B 1 2 ? -28.55982 -13.17461 -6.48300 1.000 30.00000 2 GLN B N 1
ATOM 534 C CA . GLN B 1 2 ? -27.39588 -13.59495 -5.70838 1.000 30.00000 2 GLN B CA 1
ATOM 535 C C . GLN B 1 2 ? -27.63836 -13.52646 -4.20467 1.000 30.00000 2 GLN B C 1
ATOM 536 O O . GLN B 1 2 ? -28.42617 -12.69359 -3.74045 1.000 30.00000 2 GLN B O 1
ATOM 542 N N . PRO B 1 3 ? -26.95519 -14.39541 -3.45371 1.000 30.00000 3 PRO B N 1
ATOM 543 C CA . PRO B 1 3 ? -26.95701 -14.27194 -1.99156 1.000 30.00000 3 PRO B CA 1
ATOM 544 C C . PRO B 1 3 ? -26.50802 -12.88365 -1.57454 1.000 30.00000 3 PRO B C 1
ATOM 545 O O . PRO B 1 3 ? -25.60007 -12.29854 -2.17433 1.000 30.00000 3 PRO B O 1
ATOM 549 N N . SER B 1 4 ? -27.17865 -12.34493 -0.56183 1.000 49.18000 4 SER B N 1
ATOM 550 C CA . SER B 1 4 ? -26.92927 -10.97840 -0.12284 1.000 35.15000 4 SER B CA 1
ATOM 551 C C . SER B 1 4 ? -25.51072 -10.82737 0.42983 1.000 33.35000 4 SER B C 1
ATOM 552 O O . SER B 1 4 ? -25.13653 -11.48223 1.40867 1.000 33.93000 4 SER B O 1
ATOM 555 N N . VAL B 1 5 ? -24.71621 -9.96542 -0.20841 1.000 30.80000 5 VAL B N 1
ATOM 556 C CA . VAL B 1 5 ? -23.39614 -9.66364 0.33750 1.000 30.12000 5 VAL B CA 1
ATOM 557 C C . VAL B 1 5 ? -23.54079 -8.82093 1.59715 1.000 32.21000 5 VAL B C 1
ATOM 558 O O . VAL B 1 5 ? -22.68601 -8.87316 2.49254 1.000 31.12000 5 VAL B O 1
ATOM 562 N N . GLY B 1 6 ? -24.60176 -8.01401 1.67852 1.000 33.37000 6 GLY B N 1
ATOM 563 C CA . GLY B 1 6 ? -24.85632 -7.26649 2.89916 1.000 32.55000 6 GLY B CA 1
ATOM 564 C C . GLY B 1 6 ? -25.10909 -8.17664 4.08673 1.000 36.52000 6 GLY B C 1
ATOM 565 O O . GLY B 1 6 ? -24.53714 -7.98459 5.16328 1.000 29.61000 6 GLY B O 1
ATOM 566 N N . ASP B 1 7 ? -25.94098 -9.21075 3.89588 1.000 28.13000 7 ASP B N 1
ATOM 567 C CA . ASP B 1 7 ? -26.13689 -10.19278 4.96176 1.000 32.15000 7 ASP B CA 1
ATOM 568 C C . ASP B 1 7 ? -24.82179 -10.86421 5.35255 1.000 29.05000 7 ASP B C 1
ATOM 569 O O . ASP B 1 7 ? -24.52843 -11.02081 6.54700 1.000 30.03000 7 ASP B O 1
ATOM 574 N N . ALA B 1 8 ? -23.99943 -11.23974 4.36369 1.000 26.93000 8 ALA B N 1
ATOM 575 C CA . ALA B 1 8 ? -22.73236 -11.90530 4.66364 1.000 26.09000 8 ALA B CA 1
ATOM 576 C C . ALA B 1 8 ? -21.79070 -10.98113 5.42812 1.000 23.89000 8 ALA B C 1
ATOM 577 O O . ALA B 1 8 ? -21.01031 -11.44023 6.27088 1.000 26.29000 8 ALA B O 1
ATOM 579 N N . PHE B 1 9 ? -21.81829 -9.68284 5.11423 1.000 26.43000 9 PHE B N 1
ATOM 580 C CA . PHE B 1 9 ? -21.03567 -8.71244 5.88224 1.000 26.59000 9 PHE B CA 1
ATOM 581 C C . PHE B 1 9 ? -21.56908 -8.58878 7.30566 1.000 31.40000 9 PHE B C 1
ATOM 582 O O . PHE B 1 9 ? -20.78723 -8.49675 8.26013 1.000 25.78000 9 PHE B O 1
ATOM 590 N N . ASP B 1 10 ? -22.89782 -8.60785 7.46753 1.000 24.17000 10 ASP B N 1
ATOM 591 C CA . ASP B 1 10 ? -23.48652 -8.60907 8.80725 1.000 24.14000 10 ASP B CA 1
ATOM 592 C C . ASP B 1 10 ? -23.02820 -9.82363 9.60291 1.000 29.95000 10 ASP B C 1
ATOM 593 O O . ASP B 1 10 ? -22.75036 -9.71857 10.80463 1.000 26.23000 10 ASP B O 1
ATOM 598 N N . LYS B 1 11 ? -22.98634 -10.99802 8.95389 1.000 23.02000 11 LYS B N 1
ATOM 599 C CA . LYS B 1 11 ? -22.58049 -12.22624 9.62306 1.000 27.38000 11 LYS B CA 1
ATOM 600 C C . LYS B 1 11 ? -21.10213 -12.21138 9.98663 1.000 27.48000 11 LYS B C 1
ATOM 601 O O . LYS B 1 11 ? -20.72091 -12.75385 11.02924 1.000 26.04000 11 LYS B O 1
ATOM 607 N N . TYR B 1 12 ? -20.26175 -11.59877 9.14585 1.000 26.32000 12 TYR B N 1
ATOM 608 C CA . TYR B 1 12 ? -18.87236 -11.35016 9.52245 1.000 22.39000 12 TYR B CA 1
ATOM 609 C C . TYR B 1 12 ? -18.79695 -10.51621 10.80030 1.000 23.59000 12 TYR B C 1
ATOM 610 O O . TYR B 1 12 ? -18.07012 -10.86094 11.74672 1.000 21.70000 12 TYR B O 1
ATOM 619 N N . ASN B 1 13 ? -19.52643 -9.39773 10.83378 1.000 22.41000 13 ASN B N 1
ATOM 620 C CA . ASN B 1 13 ? -19.48997 -8.52980 12.00725 1.000 24.15000 13 ASN B CA 1
ATOM 621 C C . ASN B 1 13 ? -19.99695 -9.26679 13.24365 1.000 24.97000 13 ASN B C 1
ATOM 622 O O . ASN B 1 13 ? -19.46668 -9.08182 14.34249 1.000 21.95000 13 ASN B O 1
ATOM 627 N N . GLU B 1 14 ? -21.02589 -10.11202 13.08838 1.000 24.28000 14 GLU B N 1
ATOM 628 C CA . GLU B 1 14 ? -21.50979 -10.88024 14.23531 1.000 28.31000 14 GLU B CA 1
ATOM 629 C C . GLU B 1 14 ? -20.47003 -11.89060 14.72177 1.000 22.94000 14 GLU B C 1
ATOM 630 O O . GLU B 1 14 ? -20.29936 -12.07587 15.93422 1.000 26.44000 14 GLU B O 1
ATOM 636 N N . ALA B 1 15 ? -19.75419 -12.54494 13.80125 1.000 20.68000 15 ALA B N 1
ATOM 637 C CA . ALA B 1 15 ? -18.72889 -13.49869 14.21444 1.000 22.56000 15 ALA B CA 1
ATOM 638 C C . ALA B 1 15 ? -17.62226 -12.80068 14.99935 1.000 23.67000 15 ALA B C 1
ATOM 639 O O . ALA B 1 15 ? -17.11290 -13.34540 15.98689 1.000 23.54000 15 ALA B O 1
ATOM 641 N N . VAL B 1 16 ? -17.25855 -11.58192 14.58660 1.000 20.53000 16 VAL B N 1
ATOM 642 C CA . VAL B 1 16 ? -16.24810 -10.80638 15.30688 1.000 21.66000 16 VAL B CA 1
ATOM 643 C C . VAL B 1 16 ? -16.75293 -10.43649 16.69224 1.000 24.91000 16 VAL B C 1
ATOM 644 O O . VAL B 1 16 ? -16.01918 -10.53727 17.68577 1.000 22.68000 16 VAL B O 1
ATOM 648 N N . LYS B 1 17 ? -18.01797 -10.02582 16.78119 1.000 21.48000 17 LYS B N 1
ATOM 649 C CA . LYS B 1 17 ? -18.59776 -9.66393 18.06967 1.000 27.42000 17 LYS B CA 1
ATOM 650 C C . LYS B 1 17 ? -18.62916 -10.85867 19.01876 1.000 26.71000 17 LYS B C 1
ATOM 651 O O . LYS B 1 17 ? -18.23091 -10.74923 20.18585 1.000 27.83000 17 LYS B O 1
ATOM 657 N N . VAL B 1 18 ? -19.08735 -12.01891 18.53192 1.000 22.99000 18 VAL B N 1
ATOM 658 C CA . VAL B 1 18 ? -19.14603 -13.20266 19.38755 1.000 24.60000 18 VAL B CA 1
ATOM 659 C C . VAL B 1 18 ? -17.75634 -13.56402 19.88636 1.000 30.59000 18 VAL B C 1
ATOM 660 O O . VAL B 1 18 ? -17.56487 -13.87541 21.06888 1.000 27.10000 18 VAL B O 1
ATOM 664 N N . PHE B 1 19 ? -16.76439 -13.54446 18.99209 1.000 24.47000 19 PHE B N 1
ATOM 665 C CA . PHE B 1 19 ? -15.40313 -13.83700 19.41678 1.000 25.21000 19 PHE B CA 1
ATOM 666 C C . PHE B 1 19 ? -14.91781 -12.82105 20.44498 1.000 24.37000 19 PHE B C 1
ATOM 667 O O . PHE B 1 19 ? -14.28101 -13.18590 21.44216 1.000 30.40000 19 PHE B O 1
ATOM 675 N N . THR B 1 20 ? -15.20225 -11.53984 20.20746 1.000 23.43000 20 THR B N 1
ATOM 676 C CA . THR B 1 20 ? -14.76250 -10.48352 21.11681 1.000 26.69000 20 THR B CA 1
ATOM 677 C C . THR B 1 20 ? -15.33874 -10.67952 22.51272 1.000 36.62000 20 THR B C 1
ATOM 678 O O . THR B 1 20 ? -14.63538 -10.49533 23.51381 1.000 34.25000 20 THR B O 1
ATOM 682 N N . GLN B 1 21 ? -16.62454 -11.03696 22.59853 1.000 30.23000 21 GLN B N 1
ATOM 683 C CA . GLN B 1 21 ? -17.25327 -11.25171 23.89921 1.000 29.81000 21 GLN B CA 1
ATOM 684 C C . GLN B 1 21 ? -16.64293 -12.44791 24.61584 1.000 34.49000 21 GLN B C 1
ATOM 685 O O . GLN B 1 21 ? -16.38615 -12.38780 25.82365 1.000 45.26000 21 GLN B O 1
ATOM 691 N N . LEU B 1 22 ? -16.40482 -13.54471 23.89486 1.000 33.34000 22 LEU B N 1
ATOM 692 C CA . LEU B 1 22 ? -15.85284 -14.73504 24.53494 1.000 34.36000 22 LEU B CA 1
ATOM 693 C C . LEU B 1 22 ? -14.37702 -14.55225 24.86449 1.000 44.51000 22 LEU B C 1
ATOM 694 O O . LEU B 1 22 ? -13.90218 -15.01655 25.90878 1.000 44.01000 22 LEU B O 1
ATOM 699 N N . SER B 1 23 ? -13.63534 -13.87923 23.98396 1.000 37.55000 23 SER B N 1
ATOM 700 C CA . SER B 1 23 ? -12.20150 -13.71242 24.19818 1.000 42.70000 23 SER B CA 1
ATOM 701 C C . SER B 1 23 ? -11.92052 -12.78683 25.37500 1.000 45.30000 23 SER B C 1
ATOM 702 O O . SER B 1 23 ? -10.95568 -12.99746 26.12149 1.000 42.20000 23 SER B O 1
ATOM 705 N N . SER B 1 24 ? -12.75276 -11.75913 25.56132 1.000 46.91000 24 SER B N 1
ATOM 706 C CA . SER B 1 24 ? -12.55059 -10.84626 26.68069 1.000 50.62000 24 SER B CA 1
ATOM 707 C C . SER B 1 24 ? -12.69305 -11.56654 28.01643 1.000 56.37000 24 SER B C 1
ATOM 708 O O . SER B 1 24 ? -12.01259 -11.21725 28.98869 1.000 61.13000 24 SER B O 1
ATOM 711 N N . ALA B 1 25 ? -13.56612 -12.57280 28.08078 1.000 53.14000 25 ALA B N 1
ATOM 712 C CA . ALA B 1 25 ? -13.77014 -13.36329 29.28840 1.000 57.64000 25 ALA B CA 1
ATOM 713 C C . ALA B 1 25 ? -12.68135 -14.40622 29.52977 1.000 64.46000 25 ALA B C 1
ATOM 714 O O . ALA B 1 25 ? -12.67689 -15.02411 30.59881 1.000 75.16000 25 ALA B O 1
ATOM 716 N N . ALA B 1 26 ? -11.77241 -14.62752 28.58020 1.000 61.90000 26 ALA B N 1
ATOM 717 C CA . ALA B 1 26 ? -10.76742 -15.67569 28.69238 1.000 59.71000 26 ALA B CA 1
ATOM 718 C C . ALA B 1 26 ? -9.39955 -15.11027 29.09362 1.000 64.00000 26 ALA B C 1
ATOM 719 O O . ALA B 1 26 ? -9.20942 -13.90123 29.24113 1.000 64.34000 26 ALA B O 1
ATOM 721 N N . ASN B 1 27 ? -8.43647 -16.01756 29.27936 1.000 64.57000 27 ASN B N 1
ATOM 722 C CA . ASN B 1 27 ? -7.07559 -15.67421 29.71114 1.000 65.60000 27 ASN B CA 1
ATOM 723 C C . ASN B 1 27 ? -6.18093 -15.51771 28.48142 1.000 61.98000 27 ASN B C 1
ATOM 724 O O . ASN B 1 27 ? -5.32056 -16.34863 28.19450 1.000 61.76000 27 ASN B O 1
ATOM 729 N N . CYS B 1 28 ? -6.44353 -14.46815 27.70502 1.000 60.58000 28 CYS B N 1
ATOM 730 C CA . CYS B 1 28 ? -5.70068 -14.23234 26.47312 1.000 54.95000 28 CYS B CA 1
ATOM 731 C C . CYS B 1 28 ? -4.65957 -13.13369 26.66188 1.000 42.86000 28 CYS B C 1
ATOM 732 O O . CYS B 1 28 ? -4.98010 -12.04803 27.15768 1.000 49.89000 28 CYS B O 1
ATOM 735 N N . ASP B 1 29 ? -3.41740 -13.42422 26.27042 1.000 45.41000 29 ASP B N 1
ATOM 736 C CA . ASP B 1 29 ? -2.31460 -12.45788 26.23053 1.000 40.50000 29 ASP B CA 1
ATOM 737 C C . ASP B 1 29 ? -2.00523 -12.21792 24.75384 1.000 35.53000 29 ASP B C 1
ATOM 738 O O . ASP B 1 29 ? -1.15938 -12.89861 24.16847 1.000 31.67000 29 ASP B O 1
ATOM 743 N N . TRP B 1 30 ? -2.68912 -11.23963 24.15597 1.000 35.25000 30 TRP B N 1
ATOM 744 C CA . TRP B 1 30 ? -2.58967 -11.04948 22.70839 1.000 26.58000 30 TRP B CA 1
ATOM 745 C C . TRP B 1 30 ? -1.18000 -10.73288 22.22576 1.000 24.08000 30 TRP B C 1
ATOM 746 O O . TRP B 1 30 ? -0.73455 -11.36896 21.25620 1.000 25.12000 30 TRP B O 1
ATOM 757 N N . PRO B 1 31 ? -0.42396 -9.79852 22.82396 1.000 30.98000 31 PRO B N 1
ATOM 758 C CA . PRO B 1 31 ? 0.93997 -9.56612 22.31130 1.000 26.54000 31 PRO B CA 1
ATOM 759 C C . PRO B 1 31 ? 1.80583 -10.81294 22.33442 1.000 28.70000 31 PRO B C 1
ATOM 760 O O . PRO B 1 31 ? 2.55545 -11.06051 21.38278 1.000 31.93000 31 PRO B O 1
ATOM 764 N N . ALA B 1 32 ? 1.71225 -11.61958 23.39323 1.000 31.84000 32 ALA B N 1
ATOM 765 C CA . ALA B 1 32 ? 2.47269 -12.86488 23.43184 1.000 32.70000 32 ALA B CA 1
ATOM 766 C C . ALA B 1 32 ? 1.98780 -13.84542 22.36924 1.000 31.20000 32 ALA B C 1
ATOM 767 O O . ALA B 1 32 ? 2.80436 -14.48089 21.68929 1.000 28.58000 32 ALA B O 1
ATOM 769 N N . CYS B 1 33 ? 0.66306 -13.97949 22.21032 1.000 30.18000 33 CYS B N 1
ATOM 770 C CA . CYS B 1 33 ? 0.11232 -14.87342 21.19205 1.000 27.08000 33 CYS B CA 1
ATOM 771 C C . CYS B 1 33 ? 0.55435 -14.46291 19.79538 1.000 25.30000 33 CYS B C 1
ATOM 772 O O . CYS B 1 33 ? 1.00555 -15.29891 19.00557 1.000 30.35000 33 CYS B O 1
ATOM 775 N N . LEU B 1 34 ? 0.40697 -13.17596 19.45956 1.000 28.45000 34 LEU B N 1
ATOM 776 C CA . LEU B 1 34 ? 0.76629 -12.73956 18.11406 1.000 26.46000 34 LEU B CA 1
ATOM 777 C C . LEU B 1 34 ? 2.24182 -12.98319 17.83272 1.000 25.62000 34 LEU B C 1
ATOM 778 O O . LEU B 1 34 ? 2.61078 -13.40933 16.73212 1.000 26.71000 34 LEU B O 1
ATOM 783 N N . SER B 1 35 ? 3.09951 -12.72283 18.82025 1.000 30.00000 35 SER B N 1
ATOM 784 C CA . SER B 1 35 ? 4.53099 -12.89617 18.61876 1.000 30.00000 35 SER B CA 1
ATOM 785 C C . SER B 1 35 ? 4.89373 -14.36825 18.46717 1.000 30.00000 35 SER B C 1
ATOM 786 O O . SER B 1 35 ? 5.88524 -14.69133 17.80530 1.000 30.00000 35 SER B O 1
ATOM 789 N N . SER B 1 36 ? 4.12109 -15.26789 19.07896 1.000 30.00000 36 SER B N 1
ATOM 790 C CA . SER B 1 36 ? 4.38131 -16.69696 18.95443 1.000 30.00000 36 SER B CA 1
ATOM 791 C C . SER B 1 36 ? 3.99380 -17.25597 17.58822 1.000 30.00000 36 SER B C 1
ATOM 792 O O . SER B 1 36 ? 4.49281 -18.32171 17.20549 1.000 30.00000 36 SER B O 1
ATOM 795 N N . LEU B 1 37 ? 3.14181 -16.56498 16.83699 1.000 31.62000 37 LEU B N 1
ATOM 796 C CA . LEU B 1 37 ? 2.66642 -17.10782 15.57465 1.000 34.20000 37 LEU B CA 1
ATOM 797 C C . LEU B 1 37 ? 3.77551 -17.08759 14.53271 1.000 40.68000 37 LEU B C 1
ATOM 798 O O . LEU B 1 37 ? 4.61623 -16.18858 14.50589 1.000 40.16000 37 LEU B O 1
ATOM 803 N N . SER B 1 38 ? 3.78908 -18.11129 13.68487 1.000 40.54000 38 SER B N 1
ATOM 804 C CA . SER B 1 38 ? 4.68055 -18.17123 12.52356 1.000 46.77000 38 SER B CA 1
ATOM 805 C C . SER B 1 38 ? 3.90060 -17.61270 11.33390 1.000 48.56000 38 SER B C 1
ATOM 806 O O . SER B 1 38 ? 3.33922 -18.33912 10.50839 1.000 45.72000 38 SER B O 1
ATOM 809 N N . ALA B 1 39 ? 3.77778 -16.28606 11.32054 1.000 44.63000 39 ALA B N 1
ATOM 810 C CA . ALA B 1 39 ? 2.92948 -15.57570 10.36960 1.000 37.71000 39 ALA B CA 1
ATOM 811 C C . ALA B 1 39 ? 3.67651 -14.39152 9.77517 1.000 33.88000 39 ALA B C 1
ATOM 812 O O . ALA B 1 39 ? 4.13580 -13.51948 10.51866 1.000 43.37000 39 ALA B O 1
ATOM 814 N N . SER B 1 40 ? 3.87768 -14.39437 8.46188 1.000 32.36000 40 SER B N 1
ATOM 815 C CA . SER B 1 40 ? 4.46424 -13.25266 7.75673 1.000 28.25000 40 SER B CA 1
ATOM 816 C C . SER B 1 40 ? 3.36153 -12.61500 6.90429 1.000 30.08000 40 SER B C 1
ATOM 817 O O . SER B 1 40 ? 3.18837 -12.97122 5.73682 1.000 34.46000 40 SER B O 1
ATOM 820 N N . SER B 1 41 ? 2.62331 -11.65579 7.47719 1.000 25.08000 41 SER B N 1
ATOM 821 C CA . SER B 1 41 ? 1.50586 -11.07999 6.73638 1.000 22.86000 41 SER B CA 1
ATOM 822 C C . SER B 1 41 ? 1.22609 -9.63430 7.13183 1.000 20.99000 41 SER B C 1
ATOM 823 O O . SER B 1 41 ? 1.58141 -9.17210 8.21882 1.000 17.92000 41 SER B O 1
ATOM 826 N N . ALA B 1 42 ? 0.57035 -8.92336 6.21469 1.000 24.53000 42 ALA B N 1
ATOM 827 C CA . ALA B 1 42 ? 0.13337 -7.56311 6.49883 1.000 21.77000 42 ALA B CA 1
ATOM 828 C C . ALA B 1 42 ? -0.77313 -7.52496 7.72620 1.000 20.78000 42 ALA B C 1
ATOM 829 O O . ALA B 1 42 ? -0.65829 -6.62302 8.56361 1.000 19.41000 42 ALA B O 1
ATOM 831 N N . ALA B 1 43 ? -1.69527 -8.49293 7.84013 1.000 14.89000 43 ALA B N 1
ATOM 832 C CA . ALA B 1 43 ? -2.59243 -8.52320 8.98897 1.000 15.33000 43 ALA B CA 1
ATOM 833 C C . ALA B 1 43 ? -1.82304 -8.65122 10.29560 1.000 19.31000 43 ALA B C 1
ATOM 834 O O . ALA B 1 43 ? -2.20003 -8.05062 11.31045 1.000 17.54000 43 ALA B O 1
ATOM 836 N N . CYS B 1 44 ? -0.74646 -9.43115 10.30535 1.000 18.31000 44 CYS B N 1
ATOM 837 C CA . CYS B 1 44 ? 0.00625 -9.56660 11.54732 1.000 18.12000 44 CYS B CA 1
ATOM 838 C C . CYS B 1 44 ? 0.82915 -8.31508 11.84318 1.000 20.94000 44 CYS B C 1
ATOM 839 O O . CYS B 1 44 ? 0.97736 -7.92835 13.00726 1.000 22.44000 44 CYS B O 1
ATOM 842 N N . ILE B 1 45 ? 1.37929 -7.67073 10.81316 1.000 19.03000 45 ILE B N 1
ATOM 843 C CA . ILE B 1 45 ? 2.07527 -6.40817 11.04726 1.000 17.96000 45 ILE B CA 1
ATOM 844 C C . ILE B 1 45 ? 1.12557 -5.40606 11.68196 1.000 19.73000 45 ILE B C 1
ATOM 845 O O . ILE B 1 45 ? 1.46236 -4.74741 12.67307 1.000 20.29000 45 ILE B O 1
ATOM 850 N N . ALA B 1 46 ? -0.09957 -5.31546 11.15673 1.000 18.83000 46 ALA B N 1
ATOM 851 C CA . ALA B 1 46 ? -1.07055 -4.38942 11.72066 1.000 15.62000 46 ALA B CA 1
ATOM 852 C C . ALA B 1 46 ? -1.48543 -4.79417 13.12983 1.000 19.80000 46 ALA B C 1
ATOM 853 O O . ALA B 1 46 ? -1.60105 -3.93486 14.00859 1.000 20.45000 46 ALA B O 1
ATOM 855 N N . ALA B 1 47 ? -1.71740 -6.09666 13.37055 1.000 17.21000 47 ALA B N 1
ATOM 856 C CA . ALA B 1 47 ? -2.18478 -6.52851 14.69130 1.000 18.06000 47 ALA B CA 1
ATOM 857 C C . ALA B 1 47 ? -1.12790 -6.30552 15.76673 1.000 19.34000 47 ALA B C 1
ATOM 858 O O . ALA B 1 47 ? -1.42943 -5.79293 16.85187 1.000 22.25000 47 ALA B O 1
ATOM 860 N N . ILE B 1 48 ? 0.11378 -6.67765 15.46952 1.000 19.36000 48 ILE B N 1
ATOM 861 C CA . ILE B 1 48 ? 1.21633 -6.46894 16.39922 1.000 19.87000 48 ILE B CA 1
ATOM 862 C C . ILE B 1 48 ? 1.44507 -4.97718 16.59019 1.000 23.98000 48 ILE B C 1
ATOM 863 O O . ILE B 1 48 ? 1.75783 -4.51882 17.69626 1.000 24.53000 48 ILE B O 1
ATOM 868 N N . GLY B 1 49 ? 1.24252 -4.19929 15.52882 1.000 21.07000 49 GLY B N 1
ATOM 869 C CA . GLY B 1 49 ? 1.41015 -2.75527 15.59879 1.000 23.11000 49 GLY B CA 1
ATOM 870 C C . GLY B 1 49 ? 0.46204 -2.07373 16.56403 1.000 23.70000 49 GLY B C 1
ATOM 871 O O . GLY B 1 49 ? 0.75801 -0.98220 17.05631 1.000 25.03000 49 GLY B O 1
ATOM 872 N N . GLU B 1 50 ? -0.71285 -2.65814 16.78744 1.000 23.28000 50 GLU B N 1
ATOM 873 C CA . GLU B 1 50 ? -1.66517 -2.14390 17.76584 1.000 22.25000 50 GLU B CA 1
ATOM 874 C C . GLU B 1 50 ? -1.52366 -2.82304 19.13044 1.000 22.02000 50 GLU B C 1
ATOM 875 O O . GLU B 1 50 ? -2.41243 -2.67088 19.98534 1.000 22.30000 50 GLU B O 1
ATOM 881 N N . LEU B 1 51 ? -0.44478 -3.57790 19.33921 1.000 19.99000 51 LEU B N 1
ATOM 882 C CA . LEU B 1 51 ? -0.17212 -4.28510 20.58992 1.000 23.30000 51 LEU B CA 1
ATOM 883 C C . LEU B 1 51 ? -1.30162 -5.24148 20.94698 1.000 21.84000 51 LEU B C 1
ATOM 884 O O . LEU B 1 51 ? -1.62662 -5.43504 22.12334 1.000 23.47000 51 LEU B O 1
ATOM 889 N N . GLY B 1 52 ? -1.90361 -5.83136 19.91755 1.000 23.05000 52 GLY B N 1
ATOM 890 C CA . GLY B 1 52 ? -2.98569 -6.77423 20.10199 1.000 24.31000 52 GLY B CA 1
ATOM 891 C C . GLY B 1 52 ? -4.28728 -6.17090 20.56480 1.000 25.15000 52 GLY B C 1
ATOM 892 O O . GLY B 1 52 ? -5.23545 -6.91597 20.82871 1.000 24.00000 52 GLY B O 1
ATOM 893 N N . LEU B 1 53 ? -4.38069 -4.84340 20.66184 1.000 19.09000 53 LEU B N 1
ATOM 894 C CA . LEU B 1 53 ? -5.60130 -4.22009 21.17466 1.000 24.68000 53 LEU B CA 1
ATOM 895 C C . LEU B 1 53 ? -6.75829 -4.25578 20.17826 1.000 23.65000 53 LEU B C 1
ATOM 896 O O . LEU B 1 53 ? -7.91757 -4.10010 20.58493 1.000 27.73000 53 LEU B O 1
ATOM 901 N N . ASP B 1 54 ? -6.47294 -4.47760 18.89888 1.000 20.64000 54 ASP B N 1
ATOM 902 C CA . ASP B 1 54 ? -7.46611 -4.47621 17.82418 1.000 23.61000 54 ASP B CA 1
ATOM 903 C C . ASP B 1 54 ? -7.87640 -5.92267 17.56214 1.000 20.85000 54 ASP B C 1
ATOM 904 O O . ASP B 1 54 ? -7.18108 -6.65286 16.85213 1.000 21.65000 54 ASP B O 1
ATOM 909 N N . ILE B 1 55 ? -9.02754 -6.32828 18.12190 1.000 22.20000 55 ILE B N 1
ATOM 910 C CA . ILE B 1 55 ? -9.47008 -7.72269 17.98779 1.000 19.63000 55 ILE B CA 1
ATOM 911 C C . ILE B 1 55 ? -9.68586 -8.11655 16.53251 1.000 21.05000 55 ILE B C 1
ATOM 912 O O . ILE B 1 55 ? -9.26787 -9.22027 16.14563 1.000 21.39000 55 ILE B O 1
ATOM 917 N N . PRO B 1 56 ? -10.32917 -7.30514 15.68307 1.000 18.93000 56 PRO B N 1
ATOM 918 C CA . PRO B 1 56 ? -10.44178 -7.69868 14.27003 1.000 19.96000 56 PRO B CA 1
ATOM 919 C C . PRO B 1 56 ? -9.09996 -7.95418 13.60057 1.000 18.91000 56 PRO B C 1
ATOM 920 O O . PRO B 1 56 ? -8.97364 -8.89983 12.81388 1.000 19.18000 56 PRO B O 1
ATOM 924 N N . LEU B 1 57 ? -8.07942 -7.14471 13.89612 1.000 20.15000 57 LEU B N 1
ATOM 925 C CA . LEU B 1 57 ? -6.76598 -7.39297 13.30542 1.000 15.75000 57 LEU B CA 1
ATOM 926 C C . LEU B 1 57 ? -6.10936 -8.63344 13.89761 1.000 18.06000 57 LEU B C 1
ATOM 927 O O . LEU B 1 57 ? -5.39930 -9.36033 13.19013 1.000 17.82000 57 LEU B O 1
ATOM 932 N N . ASP B 1 58 ? -6.32219 -8.88233 15.19489 1.000 16.20000 58 ASP B N 1
ATOM 933 C CA . ASP B 1 58 ? -5.82959 -10.11689 15.80445 1.000 20.66000 58 ASP B CA 1
ATOM 934 C C . ASP B 1 58 ? -6.37992 -11.33254 15.07435 1.000 20.13000 58 ASP B C 1
ATOM 935 O O . ASP B 1 58 ? -5.64353 -12.28460 14.78463 1.000 20.09000 58 ASP B O 1
ATOM 940 N N . LEU B 1 59 ? -7.67856 -11.31377 14.78365 1.000 19.25000 59 LEU B N 1
ATOM 941 C CA . LEU B 1 59 ? -8.30224 -12.43911 14.10271 1.000 19.40000 59 LEU B CA 1
ATOM 942 C C . LEU B 1 59 ? -7.74780 -12.60818 12.69638 1.000 18.56000 59 LEU B C 1
ATOM 943 O O . LEU B 1 59 ? -7.38986 -13.72258 12.29729 1.000 25.40000 59 LEU B O 1
ATOM 948 N N . ALA B 1 60 ? -7.65319 -11.50818 11.93693 1.000 18.90000 60 ALA B N 1
ATOM 949 C CA . ALA B 1 60 ? -7.11140 -11.58886 10.58082 1.000 21.63000 60 ALA B CA 1
ATOM 950 C C . ALA B 1 60 ? -5.67288 -12.09563 10.58696 1.000 23.31000 60 ALA B C 1
ATOM 951 O O . ALA B 1 60 ? -5.28886 -12.90678 9.73919 1.000 24.55000 60 ALA B O 1
ATOM 953 N N . CYS B 1 61 ? -4.86458 -11.63460 11.54026 1.000 19.29000 61 CYS B N 1
ATOM 954 C CA . CYS B 1 61 ? -3.49949 -12.13754 11.67319 1.000 18.98000 61 CYS B CA 1
ATOM 955 C C . CYS B 1 61 ? -3.48404 -13.63646 11.94130 1.000 26.88000 61 CYS B C 1
ATOM 956 O O . CYS B 1 61 ? -2.78378 -14.39561 11.26149 1.000 25.12000 61 CYS B O 1
ATOM 959 N N . ALA B 1 62 ? -4.27707 -14.07932 12.92011 1.000 27.21000 62 ALA B N 1
ATOM 960 C CA . ALA B 1 62 ? -4.28782 -15.48546 13.30961 1.000 32.61000 62 ALA B CA 1
ATOM 961 C C . ALA B 1 62 ? -4.64856 -16.38028 12.13550 1.000 30.08000 62 ALA B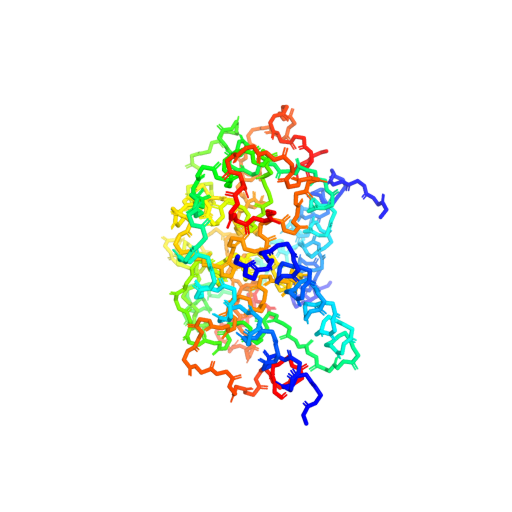 C 1
ATOM 962 O O . ALA B 1 62 ? -4.12266 -17.49368 12.00126 1.000 30.90000 62 ALA B O 1
ATOM 964 N N . ALA B 1 63 ? -5.53723 -15.90411 11.27177 1.000 27.82000 63 ALA B N 1
ATOM 965 C CA . ALA B 1 63 ? -5.93972 -16.67221 10.10602 1.000 35.76000 63 ALA B CA 1
ATOM 966 C C . ALA B 1 63 ? -4.82582 -16.81442 9.07780 1.000 37.05000 63 ALA B C 1
ATOM 967 O O . ALA B 1 63 ? -4.90065 -17.71320 8.23213 1.000 37.35000 63 ALA B O 1
ATOM 969 N N . THR B 1 64 ? -3.79960 -15.96398 9.12233 1.000 33.44000 64 THR B N 1
ATOM 970 C CA . THR B 1 64 ? -2.69306 -16.07786 8.17741 1.000 31.30000 64 THR B CA 1
ATOM 971 C C . THR B 1 64 ? -1.56980 -16.95162 8.70000 1.000 37.18000 64 THR B C 1
ATOM 972 O O . THR B 1 64 ? -0.58278 -17.15968 7.98441 1.000 39.68000 64 THR B O 1
ATOM 976 N N . ALA B 1 65 ? -1.67133 -17.45679 9.92122 1.000 29.00000 65 ALA B N 1
ATOM 977 C CA . ALA B 1 65 ? -0.57133 -18.24210 10.43963 1.000 36.46000 65 ALA B CA 1
ATOM 978 C C . ALA B 1 65 ? -0.78637 -19.70857 10.10458 1.000 44.51000 65 ALA B C 1
ATOM 979 O O . ALA B 1 65 ? -1.91804 -20.19894 10.04649 1.000 41.03000 65 ALA B O 1
ATOM 981 N N . THR B 1 66 ? 0.32280 -20.41089 9.89690 1.000 54.83000 66 THR B N 1
ATOM 982 C CA . THR B 1 66 ? 0.24945 -21.84893 9.69415 1.000 61.09000 66 THR B CA 1
ATOM 983 C C . THR B 1 66 ? 0.08932 -22.56282 11.02148 1.000 57.54000 66 THR B C 1
ATOM 984 O O . THR B 1 66 ? -0.44367 -23.67721 11.07401 1.000 64.17000 66 THR B O 1
ATOM 988 N N . THR B 1 67 ? 0.52668 -21.91995 12.09698 1.000 57.17000 67 THR B N 1
ATOM 989 C CA . THR B 1 67 ? 0.42786 -22.46299 13.44074 1.000 65.97000 67 THR B CA 1
ATOM 990 C C . THR B 1 67 ? -0.48298 -21.55333 14.24634 1.000 66.88000 67 THR B C 1
ATOM 991 O O . THR B 1 67 ? -0.18743 -20.36684 14.41804 1.000 69.98000 67 THR B O 1
ATOM 995 N N . SER B 1 68 ? -1.58521 -22.11055 14.73982 1.000 60.23000 68 SER B N 1
ATOM 996 C CA . SER B 1 68 ? -2.48893 -21.38950 15.61951 1.000 63.77000 68 SER B CA 1
ATOM 997 C C . SER B 1 68 ? -2.51208 -21.92395 17.04078 1.000 64.53000 68 SER B C 1
ATOM 998 O O . SER B 1 68 ? -2.99258 -21.22437 17.93585 1.000 56.53000 68 SER B O 1
ATOM 1001 N N . ALA B 1 69 ? -1.99811 -23.12609 17.27059 1.000 59.08000 69 ALA B N 1
ATOM 1002 C CA . ALA B 1 69 ? -2.10571 -23.77330 18.57566 1.000 53.38000 69 ALA B CA 1
ATOM 1003 C C . ALA B 1 69 ? -0.79393 -23.66682 19.34403 1.000 52.17000 69 ALA B C 1
ATOM 1004 O O . ALA B 1 69 ? -0.14653 -24.65480 19.72024 1.000 54.71000 69 ALA B O 1
ATOM 1006 N N . THR B 1 70 ? -0.41728 -22.42865 19.59842 1.000 50.95000 70 THR B N 1
ATOM 1007 C CA . THR B 1 70 ? 0.76055 -22.18018 20.40071 1.000 47.49000 70 THR B CA 1
ATOM 1008 C C . THR B 1 70 ? 0.34723 -22.01889 21.84867 1.000 44.12000 70 THR B C 1
ATOM 1009 O O . THR B 1 70 ? -0.81219 -21.73289 22.16159 1.000 45.55000 70 THR B O 1
ATOM 1013 N N . GLN B 1 71 ? 1.31529 -22.25714 22.73307 1.000 30.00000 71 GLN B N 1
ATOM 1014 C CA . GLN B 1 71 ? 1.05406 -22.12643 24.15213 1.000 30.00000 71 GLN B CA 1
ATOM 1015 C C . GLN B 1 71 ? 0.62211 -20.71044 24.47885 1.000 30.00000 71 GLN B C 1
ATOM 1016 O O . GLN B 1 71 ? -0.37636 -20.51061 25.18292 1.000 30.00000 71 GLN B O 1
ATOM 1022 N N . ALA B 1 72 ? 1.27635 -19.72791 23.86512 1.000 30.00000 72 ALA B N 1
ATOM 1023 C CA . ALA B 1 72 ? 0.93728 -18.33868 24.11657 1.000 30.00000 72 ALA B CA 1
ATOM 1024 C C . ALA B 1 72 ? -0.43856 -17.96040 23.59728 1.000 30.00000 72 ALA B C 1
ATOM 1025 O O . ALA B 1 72 ? -1.04216 -17.01447 24.11669 1.000 30.00000 72 ALA B O 1
ATOM 1027 N N . CYS B 1 73 ? -0.95999 -18.69639 22.62981 1.000 30.88000 73 CYS B N 1
ATOM 1028 C CA . CYS B 1 73 ? -2.27440 -18.39367 22.10119 1.000 37.25000 73 CYS B CA 1
ATOM 1029 C C . CYS B 1 73 ? -3.38528 -19.17511 22.78652 1.000 48.84000 73 CYS B C 1
ATOM 1030 O O . CYS B 1 73 ? -4.54146 -19.07169 22.37039 1.000 42.02000 73 CYS B O 1
ATOM 1033 N N . LYS B 1 74 ? -3.07221 -19.94533 23.82470 1.000 42.74000 74 LYS B N 1
ATOM 1034 C CA . LYS B 1 74 ? -4.11336 -20.55794 24.64175 1.000 47.01000 74 LYS B CA 1
ATOM 1035 C C . LYS B 1 74 ? -4.88834 -19.46288 25.36209 1.000 52.53000 74 LYS B C 1
ATOM 1036 O O . LYS B 1 74 ? -4.29582 -18.56256 25.96255 1.000 56.54000 74 LYS B O 1
ATOM 1042 N N . GLY B 1 75 ? -6.21599 -19.54399 25.31441 1.000 51.12000 75 GLY B N 1
ATOM 1043 C CA . GLY B 1 75 ? -7.06363 -18.47922 25.79480 1.000 54.15000 75 GLY B CA 1
ATOM 1044 C C . GLY B 1 75 ? -7.39157 -17.42835 24.75487 1.000 55.14000 75 GLY B C 1
ATOM 1045 O O . GLY B 1 75 ? -8.37970 -16.70389 24.91159 1.000 44.59000 75 GLY B O 1
ATOM 1046 N N . CYS B 1 76 ? -6.58356 -17.31761 23.70269 1.000 53.46000 76 CYS B N 1
ATOM 1047 C CA . CYS B 1 76 ? -6.85196 -16.39957 22.60430 1.000 50.88000 76 CYS B CA 1
ATOM 1048 C C . CYS B 1 76 ? -7.54166 -17.08173 21.42939 1.000 54.28000 76 CYS B C 1
ATOM 1049 O O . CYS B 1 76 ? -8.60279 -16.63323 20.98482 1.000 69.42000 76 CYS B O 1
ATOM 1052 N N . LEU B 1 77 ? -6.95767 -18.16817 20.91722 1.000 51.30000 77 LEU B N 1
ATOM 1053 C CA . LEU B 1 77 ? -7.44227 -18.79732 19.69815 1.000 56.74000 77 LEU B CA 1
ATOM 1054 C C . LEU B 1 77 ? -7.83955 -20.26075 19.83435 1.000 55.44000 77 LEU B C 1
ATOM 1055 O O . LEU B 1 77 ? -8.51180 -20.77791 18.93577 1.000 62.00000 77 LEU B O 1
ATOM 1060 N N . TRP B 1 78 ? -7.45074 -20.94262 20.90645 1.000 30.00000 78 TRP B N 1
ATOM 1061 C CA . TRP B 1 78 ? -7.85390 -22.33282 21.08119 1.000 30.00000 78 TRP B CA 1
ATOM 1062 C C . TRP B 1 78 ? -7.89189 -22.63640 22.57403 1.000 30.00000 78 TRP B C 1
ATOM 1063 O O . TRP B 1 78 ? -7.56767 -21.76807 23.39825 1.000 30.00000 78 TRP B O 1
ATOM 1074 N N . GLN C 1 2 ? -9.98102 8.86371 28.91650 1.000 73.87000 2 GLN C N 1
ATOM 1075 C CA . GLN C 1 2 ? -10.49676 10.20693 29.17623 1.000 73.36000 2 GLN C CA 1
ATOM 1076 C C . GLN C 1 2 ? -9.50443 11.33183 28.82114 1.000 69.10000 2 GLN C C 1
ATOM 1077 O O . GLN C 1 2 ? -9.91339 12.32879 28.21761 1.000 67.16000 2 GLN C O 1
ATOM 1083 N N . PRO C 1 3 ? -8.22197 11.19651 29.18812 1.000 64.46000 3 PRO C N 1
ATOM 1084 C CA . PRO C 1 3 ? -7.23240 12.16570 28.70572 1.000 57.03000 3 PRO C CA 1
ATOM 1085 C C . PRO C 1 3 ? -7.14674 12.15836 27.18852 1.000 50.61000 3 PRO C C 1
ATOM 1086 O O . PRO C 1 3 ? -7.46460 11.16805 26.52849 1.000 56.58000 3 PRO C O 1
ATOM 1090 N N . SER C 1 4 ? -6.77207 13.30812 26.63967 1.000 44.82000 4 SER C N 1
ATOM 1091 C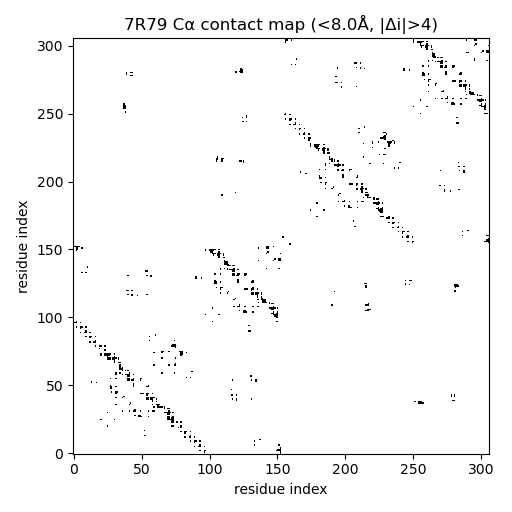 CA . SER C 1 4 ? -6.66838 13.48961 25.20304 1.000 38.89000 4 SER C CA 1
ATOM 1092 C C . SER C 1 4 ? -5.52308 12.64521 24.63847 1.000 36.92000 4 SER C C 1
ATOM 1093 O O . SER C 1 4 ? -4.70427 12.07899 25.37040 1.000 34.30000 4 SER C O 1
ATOM 1096 N N . VAL C 1 5 ? -5.44730 12.58459 23.30827 1.000 35.77000 5 VAL C N 1
ATOM 1097 C CA . VAL C 1 5 ? -4.32611 11.86837 22.71037 1.000 36.22000 5 VAL C CA 1
ATOM 1098 C C . VAL C 1 5 ? -3.04114 12.64789 22.94575 1.000 35.67000 5 VAL C C 1
ATOM 1099 O O . VAL C 1 5 ? -1.95487 12.06035 23.02751 1.000 33.26000 5 VAL C O 1
ATOM 1103 N N . GLY C 1 6 ? -3.14285 13.97546 23.05602 1.000 33.74000 6 GLY C N 1
ATOM 1104 C CA . GLY C 1 6 ? -1.97912 14.78138 23.38812 1.000 31.97000 6 GLY C CA 1
ATOM 1105 C C . GLY C 1 6 ? -1.40100 14.44237 24.74984 1.000 32.94000 6 GLY C C 1
ATOM 1106 O O . GLY C 1 6 ? -0.18138 14.35784 24.91077 1.000 34.22000 6 GLY C O 1
ATOM 1107 N N . ASP C 1 7 ? -2.26694 14.26672 25.75707 1.000 32.89000 7 ASP C N 1
ATOM 1108 C CA . ASP C 1 7 ? -1.79293 13.81502 27.06427 1.000 32.69000 7 ASP C CA 1
ATOM 1109 C C . ASP C 1 7 ? -1.13123 12.44691 26.97389 1.000 32.31000 7 ASP C C 1
ATOM 1110 O O . ASP C 1 7 ? -0.10808 12.20039 27.62162 1.000 27.96000 7 ASP C O 1
ATOM 1115 N N . ALA C 1 8 ? -1.72390 11.53326 26.20055 1.000 24.40000 8 ALA C N 1
ATOM 1116 C CA . ALA C 1 8 ? -1.15891 10.19627 26.06613 1.000 25.79000 8 ALA C CA 1
ATOM 1117 C C . ALA C 1 8 ? 0.21284 10.24113 25.39986 1.000 26.27000 8 ALA C C 1
ATOM 1118 O O . ALA C 1 8 ? 1.12485 9.49456 25.77836 1.000 25.03000 8 ALA C O 1
ATOM 1120 N N . PHE C 1 9 ? 0.38521 11.12087 24.41430 1.000 22.48000 9 PHE C N 1
ATOM 1121 C CA . PHE C 1 9 ? 1.69895 11.26393 23.79006 1.000 25.80000 9 PHE C CA 1
ATOM 1122 C C . PHE C 1 9 ? 2.71431 11.82530 24.78051 1.000 26.17000 9 PHE C C 1
ATOM 1123 O O . PHE C 1 9 ? 3.86510 11.37404 24.82370 1.000 23.97000 9 PHE C O 1
ATOM 1131 N N . ASP C 1 10 ? 2.29804 12.79612 25.59837 1.000 25.79000 10 ASP C N 1
ATOM 1132 C CA . ASP C 1 10 ? 3.17487 13.31642 26.64586 1.000 25.12000 10 ASP C CA 1
ATOM 1133 C C . ASP C 1 10 ? 3.57529 12.21163 27.61351 1.000 25.63000 10 ASP C C 1
ATOM 1134 O O . ASP C 1 10 ? 4.73117 12.13627 28.05272 1.000 24.08000 10 ASP C O 1
ATOM 1139 N N . LYS C 1 11 ? 2.62640 11.34118 27.95803 1.000 24.05000 11 LYS C N 1
ATOM 1140 C CA . LYS C 1 11 ? 2.92051 10.24165 28.86697 1.000 24.26000 11 LYS C CA 1
ATOM 1141 C C . LYS C 1 11 ? 3.88217 9.24601 28.23090 1.000 22.92000 11 LYS C C 1
ATOM 1142 O O . LYS C 1 11 ? 4.74393 8.68030 28.91491 1.000 23.62000 11 LYS C O 1
ATOM 1148 N N . TYR C 1 12 ? 3.75008 9.02542 26.91964 1.000 23.14000 12 TYR C N 1
ATOM 1149 C CA . TYR C 1 12 ? 4.71880 8.20580 26.19871 1.000 21.22000 12 TYR C CA 1
ATOM 1150 C C . TYR C 1 12 ? 6.12146 8.78504 26.33023 1.000 24.15000 12 TYR C C 1
ATOM 1151 O O . TYR C 1 12 ? 7.07185 8.08415 26.70295 1.000 21.96000 12 TYR C O 1
ATOM 1160 N N . ASN C 1 13 ? 6.26287 10.07726 26.03858 1.000 23.48000 13 ASN C N 1
ATOM 1161 C CA . ASN C 1 13 ? 7.58024 10.70292 26.06714 1.000 24.28000 13 ASN C CA 1
ATOM 1162 C C . ASN C 1 13 ? 8.19793 10.64348 27.45302 1.000 25.25000 13 ASN C C 1
ATOM 1163 O O . ASN C 1 13 ? 9.40431 10.40909 27.59363 1.000 25.59000 13 ASN C O 1
ATOM 1168 N N . GLU C 1 14 ? 7.38797 10.84572 28.48425 1.000 24.23000 14 GLU C N 1
ATOM 1169 C CA . GLU C 1 14 ? 7.90307 10.78426 29.84240 1.000 27.92000 14 GLU C CA 1
ATOM 1170 C C . GLU C 1 14 ? 8.32325 9.36581 30.21045 1.000 26.62000 14 GLU C C 1
ATOM 1171 O O . GLU C 1 14 ? 9.33916 9.16719 30.88183 1.000 25.74000 14 GLU C O 1
ATOM 1177 N N . ALA C 1 15 ? 7.54579 8.36438 29.79022 1.000 21.29000 15 ALA C N 1
ATOM 1178 C CA . ALA C 1 15 ? 7.91252 6.97923 30.06428 1.000 23.71000 15 ALA C CA 1
ATOM 1179 C C . ALA C 1 15 ? 9.22432 6.60808 29.37742 1.000 22.64000 15 ALA C C 1
ATOM 1180 O O . ALA C 1 15 ? 10.01173 5.81619 29.90946 1.000 26.65000 15 ALA C O 1
ATOM 1182 N N . VAL C 1 16 ? 9.44952 7.12754 28.16953 1.000 20.21000 16 VAL C N 1
ATOM 1183 C CA . VAL C 1 16 ? 10.70633 6.86983 27.48035 1.000 19.17000 16 VAL C CA 1
ATOM 1184 C C . VAL C 1 16 ? 11.84553 7.54477 28.22096 1.000 26.26000 16 VAL C C 1
ATOM 1185 O O . VAL C 1 16 ? 12.92124 6.96568 28.38703 1.000 25.23000 16 VAL C O 1
ATOM 1189 N N . LYS C 1 17 ? 11.61810 8.77567 28.68746 1.000 24.29000 17 LYS C N 1
ATOM 1190 C CA . LYS C 1 17 ? 12.65343 9.51174 29.41169 1.000 25.49000 17 LYS C CA 1
ATOM 1191 C C . LYS C 1 17 ? 13.04018 8.79927 30.70316 1.000 26.14000 17 LYS C C 1
ATOM 1192 O O . LYS C 1 17 ? 14.22915 8.62855 30.99745 1.000 27.95000 17 LYS C O 1
ATOM 1198 N N . VAL C 1 18 ? 12.04419 8.36533 31.48421 1.000 25.78000 18 VAL C N 1
ATOM 1199 C CA . VAL C 1 18 ? 12.32424 7.64943 32.72656 1.000 24.09000 18 VAL C CA 1
ATOM 1200 C C . VAL C 1 18 ? 13.09913 6.37476 32.44083 1.000 29.05000 18 VAL C C 1
ATOM 1201 O O . VAL C 1 18 ? 14.08939 6.06345 33.11432 1.000 30.71000 18 VAL C O 1
ATOM 1205 N N . PHE C 1 19 ? 12.65569 5.61085 31.43776 1.000 28.10000 19 PHE C N 1
ATOM 1206 C CA . PHE C 1 19 ? 13.35877 4.38054 31.09455 1.000 26.74000 19 PHE C CA 1
ATOM 1207 C C . PHE C 1 19 ? 14.79648 4.65787 30.67592 1.000 30.71000 19 PHE C C 1
ATOM 1208 O O . PHE C 1 19 ? 15.71936 3.93244 31.06675 1.000 29.53000 19 PHE C O 1
ATOM 1216 N N . THR C 1 20 ? 15.00090 5.69171 29.86233 1.000 25.29000 20 THR C N 1
ATOM 1217 C CA . THR C 1 20 ? 16.33855 5.99520 29.37335 1.000 30.92000 20 THR C CA 1
ATOM 1218 C C . THR C 1 20 ? 17.28521 6.29188 30.52831 1.000 36.78000 20 THR C C 1
ATOM 1219 O O . THR C 1 20 ? 18.41843 5.80014 30.55345 1.000 37.08000 20 THR C O 1
ATOM 1223 N N . GLN C 1 21 ? 16.82415 7.07402 31.50680 1.000 39.36000 21 GLN C N 1
ATOM 1224 C CA . GLN C 1 21 ? 17.66433 7.41967 32.64922 1.000 44.87000 21 GLN C CA 1
ATOM 1225 C C . GLN C 1 21 ? 17.97699 6.19901 33.50921 1.000 57.21000 21 GLN C C 1
ATOM 1226 O O . GLN C 1 21 ? 19.12167 6.01455 33.93742 1.000 60.13000 21 GLN C O 1
ATOM 1232 N N . LEU C 1 22 ? 16.97614 5.35336 33.77102 1.000 55.04000 22 LEU C N 1
ATOM 1233 C CA . LEU C 1 22 ? 17.18423 4.20726 34.65366 1.000 54.63000 22 LEU C CA 1
ATOM 1234 C C . LEU C 1 22 ? 17.98861 3.09929 33.98027 1.000 52.70000 22 LEU C C 1
ATOM 1235 O O . LEU C 1 22 ? 18.84869 2.47753 34.61658 1.000 59.65000 22 LEU C O 1
ATOM 1240 N N . SER C 1 23 ? 17.72511 2.83382 32.69687 1.000 54.93000 23 SER C N 1
ATOM 1241 C CA . SER C 1 23 ? 18.42366 1.74903 32.01159 1.000 60.97000 23 SER C CA 1
ATOM 1242 C C . SER C 1 23 ? 19.88910 2.08345 31.77305 1.000 62.05000 23 SER C C 1
ATOM 1243 O O . SER C 1 23 ? 20.73984 1.18650 31.80391 1.000 64.52000 23 SER C O 1
ATOM 1246 N N . SER C 1 24 ? 20.19980 3.35653 31.51846 1.000 67.01000 24 SER C N 1
ATOM 1247 C CA . SER C 1 24 ? 21.58780 3.75081 31.30454 1.000 70.81000 24 SER C CA 1
ATOM 1248 C C . SER C 1 24 ? 22.43582 3.48996 32.54253 1.000 70.39000 24 SER C C 1
ATOM 1249 O O . SER C 1 24 ? 23.63049 3.19340 32.42669 1.000 73.57000 24 SER C O 1
ATOM 1252 N N . ALA C 1 25 ? 21.83598 3.58084 33.73087 1.000 64.23000 25 ALA C N 1
ATOM 1253 C CA . ALA C 1 25 ? 22.56048 3.32926 34.96908 1.000 71.89000 25 ALA C CA 1
ATOM 1254 C C . ALA C 1 25 ? 22.83775 1.84919 35.19292 1.000 73.83000 25 ALA C C 1
ATOM 1255 O O . ALA C 1 25 ? 23.57752 1.50849 36.12150 1.000 72.41000 25 ALA C O 1
ATOM 1257 N N . ALA C 1 26 ? 22.26128 0.97049 34.38200 1.000 80.70000 26 ALA C N 1
ATOM 1258 C CA . ALA C 1 26 ? 22.42700 -0.46572 34.53120 1.000 83.53000 26 ALA C CA 1
ATOM 1259 C C . ALA C 1 26 ? 23.42375 -0.99339 33.50173 1.000 83.39000 26 ALA C C 1
ATOM 1260 O O . ALA C 1 26 ? 23.86477 -0.27975 32.59744 1.000 88.26000 26 ALA C O 1
ATOM 1262 N N . ASN C 1 27 ? 23.77863 -2.26963 33.65476 1.000 74.67000 27 ASN C N 1
ATOM 1263 C CA . ASN C 1 27 ? 24.76419 -2.92370 32.78877 1.000 72.11000 27 ASN C CA 1
ATOM 1264 C C . ASN C 1 27 ? 24.04746 -3.62296 31.63169 1.000 60.20000 27 ASN C C 1
ATOM 1265 O O . ASN C 1 27 ? 23.95895 -4.85004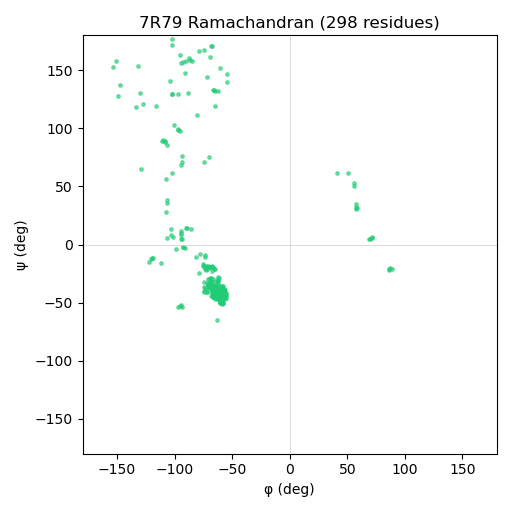 31.55508 1.000 61.49000 27 ASN C O 1
ATOM 1270 N N . CYS C 1 28 ? 23.51782 -2.80871 30.72202 1.000 51.46000 28 CYS C N 1
ATOM 1271 C CA . CYS C 1 28 ? 22.74149 -3.30888 29.59349 1.000 43.14000 28 CYS C CA 1
ATOM 1272 C C . CYS C 1 28 ? 23.59904 -3.43387 28.33806 1.000 39.88000 28 CYS C C 1
ATOM 1273 O O . CYS C 1 28 ? 24.26977 -2.47705 27.93720 1.000 40.26000 28 CYS C O 1
ATOM 1276 N N . ASP C 1 29 ? 23.53915 -4.60926 27.71050 1.000 36.05000 29 ASP C N 1
ATOM 1277 C CA . ASP C 1 29 ? 24.18795 -4.93443 26.43739 1.000 35.67000 29 ASP C CA 1
ATOM 1278 C C . ASP C 1 29 ? 23.08072 -5.04680 25.39201 1.000 32.34000 29 ASP C C 1
ATOM 1279 O O . ASP C 1 29 ? 22.54785 -6.13230 25.15315 1.000 32.18000 29 ASP C O 1
ATOM 1284 N N . TRP C 1 30 ? 22.73318 -3.91685 24.77387 1.000 28.13000 30 TRP C N 1
ATOM 1285 C CA . TRP C 1 30 ? 21.57583 -3.89874 23.87811 1.000 24.30000 30 TRP C CA 1
ATOM 1286 C C . TRP C 1 30 ? 21.71273 -4.82713 22.67559 1.000 30.43000 30 TRP C C 1
ATOM 1287 O O . TRP C 1 30 ? 20.74383 -5.54781 22.37590 1.000 26.79000 30 TRP C O 1
ATOM 1298 N N . PRO C 1 31 ? 22.83165 -4.85787 21.93570 1.000 28.58000 31 PRO C N 1
ATOM 1299 C CA . PRO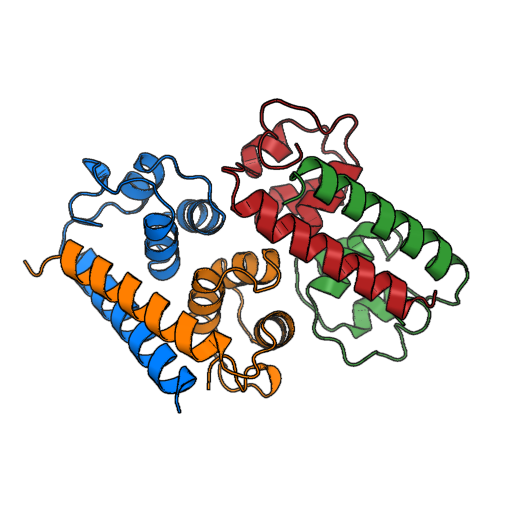 C 1 31 ? 22.89759 -5.79303 20.79934 1.000 27.52000 31 PRO C CA 1
ATOM 1300 C C . PRO C 1 31 ? 22.67039 -7.23779 21.20566 1.000 30.74000 31 PRO C C 1
ATOM 1301 O O . PRO C 1 31 ? 21.97266 -7.97056 20.49590 1.000 27.76000 31 PRO C O 1
ATOM 1305 N N . ALA C 1 32 ? 23.22797 -7.66451 22.34247 1.000 30.78000 32 ALA C N 1
ATOM 1306 C CA . ALA C 1 32 ? 22.98040 -9.02183 22.81899 1.000 33.35000 32 ALA C CA 1
ATOM 1307 C C . ALA C 1 32 ? 21.51759 -9.20479 23.20264 1.000 35.04000 32 ALA C C 1
ATOM 1308 O O . ALA C 1 32 ? 20.89566 -10.21833 22.85888 1.000 28.48000 32 ALA C O 1
ATOM 1310 N N . CYS C 1 33 ? 20.94621 -8.22468 23.90178 1.000 31.78000 33 CYS C N 1
ATOM 1311 C CA . CYS C 1 33 ? 19.54005 -8.30894 24.28101 1.000 30.90000 33 CYS C CA 1
ATOM 1312 C C . CYS C 1 33 ? 18.63893 -8.40651 23.05213 1.000 35.16000 33 CYS C C 1
ATOM 1313 O O . CYS C 1 33 ? 17.75678 -9.27142 22.98317 1.000 35.08000 33 CYS C O 1
ATOM 1316 N N . LEU C 1 34 ? 18.84962 -7.52682 22.06491 1.000 24.11000 34 LEU C N 1
ATOM 1317 C CA . LEU C 1 34 ? 17.99380 -7.52973 20.88092 1.000 25.97000 34 LEU C CA 1
ATOM 1318 C C . LEU C 1 34 ? 18.05897 -8.86527 20.15315 1.000 35.51000 34 LEU C C 1
ATOM 1319 O O . LEU C 1 34 ? 17.03946 -9.35513 19.65614 1.000 30.32000 34 LEU C O 1
ATOM 1324 N N . SER C 1 35 ? 19.24931 -9.46472 20.06157 1.000 31.49000 35 SER C N 1
ATOM 1325 C CA . SER C 1 35 ? 19.34803 -10.74333 19.36878 1.000 36.84000 35 SER C CA 1
ATOM 1326 C C . SER C 1 35 ? 18.66745 -11.84931 20.16569 1.000 46.11000 35 SER C C 1
ATOM 1327 O O . SER C 1 35 ? 18.11690 -12.78724 19.58007 1.000 46.24000 35 SER C O 1
ATOM 1330 N N . SER C 1 36 ? 18.66822 -11.73847 21.49564 1.000 40.36000 36 SER C N 1
ATOM 1331 C CA . SER C 1 36 ? 18.05020 -12.74843 22.33973 1.000 55.55000 36 SER C CA 1
ATOM 1332 C C . SER C 1 36 ? 16.52954 -12.73295 22.24178 1.000 58.58000 36 SER C C 1
ATOM 1333 O O . SER C 1 36 ? 15.88830 -13.72702 22.59949 1.000 57.89000 36 SER C O 1
ATOM 1336 N N . LEU C 1 37 ? 15.93917 -11.64080 21.75198 1.000 30.00000 37 LEU C N 1
ATOM 1337 C CA . LEU C 1 37 ? 14.48978 -11.55430 21.69335 1.000 30.00000 37 LEU C CA 1
ATOM 1338 C C . LEU C 1 37 ? 13.91352 -12.46029 20.61988 1.000 30.00000 37 LEU C C 1
ATOM 1339 O O . LEU C 1 37 ? 12.73438 -12.82316 20.70177 1.000 30.00000 37 LEU C O 1
ATOM 1344 N N . SER C 1 38 ? 14.72082 -12.84489 19.63518 1.000 30.00000 38 SER C N 1
ATOM 1345 C CA . SER C 1 38 ? 14.29509 -13.79677 18.61336 1.000 30.00000 38 SER C CA 1
ATOM 1346 C C . SER C 1 38 ? 13.03215 -13.28868 17.92697 1.000 30.00000 38 SER C C 1
ATOM 1347 O O . SER C 1 38 ? 12.02520 -13.99501 17.80073 1.000 30.00000 38 SER C O 1
ATOM 1350 N N . ALA C 1 39 ? 13.10394 -12.05947 17.44053 1.000 62.65000 39 ALA C N 1
ATOM 1351 C CA . ALA C 1 39 ? 11.94723 -11.33555 16.94448 1.000 68.98000 39 ALA C CA 1
ATOM 1352 C C . ALA C 1 39 ? 12.25969 -10.76894 15.56947 1.000 64.76000 39 ALA C C 1
ATOM 1353 O O . ALA C 1 39 ? 13.30369 -10.14051 15.36907 1.000 62.29000 39 ALA C O 1
ATOM 1355 N N . SER C 1 40 ? 11.35582 -11.00336 14.62265 1.000 54.09000 40 SER C N 1
ATOM 1356 C CA . SER C 1 40 ? 11.48530 -10.49741 13.26537 1.000 53.37000 40 SER C CA 1
ATOM 1357 C C . SER C 1 40 ? 10.52114 -9.34545 12.99794 1.000 46.38000 40 SER C C 1
ATOM 1358 O O . SER C 1 40 ? 10.03410 -9.18259 11.87470 1.000 48.08000 40 SER C O 1
ATOM 1361 N N . SER C 1 41 ? 10.31553 -8.47549 13.98000 1.000 36.61000 41 SER C N 1
ATOM 1362 C CA . SER C 1 41 ? 9.38276 -7.38703 13.75935 1.000 31.54000 41 SER C CA 1
ATOM 1363 C C . SER C 1 41 ? 10.15307 -6.21007 13.19143 1.000 29.85000 41 SER C C 1
ATOM 1364 O O . SER C 1 41 ? 11.37238 -6.12002 13.33774 1.000 28.82000 41 SER C O 1
ATOM 1367 N N . ALA C 1 42 ? 9.42834 -5.31503 12.51893 1.000 33.26000 42 ALA C N 1
ATOM 1368 C CA . ALA C 1 42 ? 10.06614 -4.14301 11.93151 1.000 34.20000 42 ALA C CA 1
ATOM 1369 C C . ALA C 1 42 ? 10.82734 -3.34517 12.97848 1.000 24.66000 42 ALA C C 1
ATOM 1370 O O . ALA C 1 42 ? 11.97661 -2.94826 12.74748 1.000 25.82000 42 ALA C O 1
ATOM 1372 N N . ALA C 1 43 ? 10.21059 -3.13530 14.14973 1.000 26.28000 43 ALA C N 1
ATOM 1373 C CA . ALA C 1 43 ? 10.87024 -2.38556 15.21475 1.000 24.88000 43 ALA C CA 1
ATOM 1374 C C . ALA C 1 43 ? 12.16059 -3.06731 15.64725 1.000 24.47000 43 ALA C C 1
ATOM 1375 O O . ALA C 1 43 ? 13.16933 -2.40013 15.90983 1.000 24.63000 43 ALA C O 1
ATOM 1377 N N . CYS C 1 44 ? 12.15802 -4.40091 15.71491 1.000 23.01000 44 CYS C N 1
ATOM 1378 C CA . CYS C 1 44 ? 13.36868 -5.09121 16.14450 1.000 25.59000 44 CYS C CA 1
ATOM 1379 C C . CYS C 1 44 ? 14.44979 -5.04443 15.07748 1.000 25.24000 44 CYS C C 1
ATOM 1380 O O . CYS C 1 44 ? 15.62506 -4.84921 15.39746 1.000 22.45000 44 CYS C O 1
ATOM 1383 N N . ILE C 1 45 ? 14.07978 -5.21922 13.80649 1.000 24.57000 45 ILE C N 1
ATOM 1384 C CA . ILE C 1 45 ? 15.08294 -5.13551 12.74983 1.000 23.90000 45 ILE C CA 1
ATOM 1385 C C . ILE C 1 45 ? 15.69712 -3.74370 12.72557 1.000 23.14000 45 ILE C C 1
ATOM 1386 O O . ILE C 1 45 ? 16.91917 -3.59178 12.61238 1.000 27.32000 45 ILE C O 1
ATOM 1391 N N . ALA C 1 46 ? 14.86141 -2.70616 12.86213 1.000 22.28000 46 ALA C N 1
ATOM 1392 C CA . ALA C 1 46 ? 15.38781 -1.33793 12.89771 1.000 23.04000 46 ALA C CA 1
ATOM 1393 C C . ALA C 1 46 ? 16.28095 -1.11113 14.11221 1.000 26.09000 46 ALA C C 1
ATOM 1394 O O . ALA C 1 46 ? 17.34192 -0.48587 13.99857 1.000 22.72000 46 ALA C O 1
ATOM 1396 N N . ALA C 1 47 ? 15.87845 -1.61570 15.28587 1.000 19.71000 47 ALA C N 1
ATOM 1397 C CA . ALA C 1 47 ? 16.70037 -1.43534 16.48549 1.000 22.19000 47 ALA C CA 1
ATOM 1398 C C . ALA C 1 47 ? 18.05943 -2.12013 16.34946 1.000 22.12000 47 ALA C C 1
ATOM 1399 O O . ALA C 1 47 ? 19.08048 -1.58125 16.79242 1.000 26.04000 47 ALA C O 1
ATOM 1401 N N . ILE C 1 48 ? 18.08302 -3.32926 15.78277 1.000 22.74000 48 ILE C N 1
ATOM 1402 C CA . ILE C 1 48 ? 19.33283 -4.04561 15.57889 1.000 24.14000 48 ILE C CA 1
ATOM 1403 C C . ILE C 1 48 ? 20.20023 -3.30461 14.57339 1.000 24.51000 48 ILE C C 1
ATOM 1404 O O . ILE C 1 48 ? 21.42666 -3.23235 14.72211 1.000 29.96000 48 ILE C O 1
ATOM 1409 N N . GLY C 1 49 ? 19.56836 -2.71909 13.55479 1.000 24.73000 49 GLY C N 1
ATOM 1410 C CA . GLY C 1 49 ? 20.30075 -1.93534 12.57566 1.000 29.16000 49 GLY C CA 1
ATOM 1411 C C . GLY C 1 49 ? 20.99900 -0.73268 13.17908 1.000 33.36000 49 GLY C C 1
ATOM 1412 O O . GLY C 1 49 ? 22.02954 -0.28831 12.66648 1.000 30.19000 49 GLY C O 1
ATOM 1413 N N . GLU C 1 50 ? 20.45040 -0.18009 14.26153 1.000 26.61000 50 GLU C N 1
ATOM 1414 C CA . GLU C 1 50 ? 21.09257 0.92546 14.96314 1.000 24.30000 50 GLU C CA 1
ATOM 1415 C C . GLU C 1 50 ? 22.02849 0.44558 16.06817 1.000 25.62000 50 GLU C C 1
ATOM 1416 O O . GLU C 1 50 ? 22.43707 1.24875 16.91760 1.000 24.91000 50 GLU C O 1
ATOM 1422 N N . LEU C 1 51 ? 22.36707 -0.84501 16.07776 1.000 25.14000 51 LEU C N 1
ATOM 1423 C CA . LEU C 1 51 ? 23.30590 -1.41017 17.04384 1.000 21.95000 51 LEU C CA 1
ATOM 1424 C C . LEU C 1 51 ? 22.84376 -1.16284 18.47785 1.000 25.40000 51 LEU C C 1
ATOM 1425 O O . LEU C 1 51 ? 23.66001 -0.97581 19.38140 1.000 28.66000 51 LEU C O 1
ATOM 1430 N N . GLY C 1 52 ? 21.52306 -1.13304 18.68912 1.000 23.19000 52 GLY C N 1
ATOM 1431 C CA . GLY C 1 52 ? 20.96115 -0.88720 20.00158 1.000 22.04000 52 GLY C CA 1
ATOM 1432 C C . GLY C 1 52 ? 21.13139 0.51957 20.53382 1.000 24.69000 52 GLY C C 1
ATOM 1433 O O . GLY C 1 52 ? 20.76271 0.77526 21.68397 1.000 23.04000 52 GLY C O 1
ATOM 1434 N N . LEU C 1 53 ? 21.67908 1.44776 19.74617 1.000 22.87000 53 LEU C N 1
ATOM 1435 C CA . LEU C 1 53 ? 21.93701 2.79217 20.24786 1.000 22.95000 53 LEU C CA 1
ATOM 1436 C C . LEU C 1 53 ? 20.68945 3.64486 20.37185 1.000 25.66000 53 LEU C C 1
ATOM 1437 O O . LEU C 1 53 ? 20.71536 4.66482 21.07030 1.000 23.98000 53 LEU C O 1
ATOM 1442 N N . ASP C 1 54 ? 19.61310 3.26084 19.70172 1.000 24.46000 54 ASP C N 1
ATOM 1443 C CA . ASP C 1 54 ? 18.37888 4.02942 19.65308 1.000 22.76000 54 ASP C CA 1
ATOM 1444 C C . ASP C 1 54 ? 17.45284 3.44385 20.71374 1.000 24.69000 54 ASP C C 1
ATOM 1445 O O . ASP C 1 54 ? 16.80018 2.42994 20.47708 1.000 21.25000 54 ASP C O 1
ATOM 1450 N N . ILE C 1 55 ? 17.39866 4.08326 21.88976 1.000 24.57000 55 ILE C N 1
ATOM 1451 C CA . ILE C 1 55 ? 16.60528 3.52325 22.99151 1.000 21.75000 55 ILE C CA 1
ATOM 1452 C C . ILE C 1 55 ? 15.12865 3.44570 22.64786 1.000 21.58000 55 ILE C C 1
ATOM 1453 O O . ILE C 1 55 ? 14.49872 2.42074 22.96012 1.000 25.39000 55 ILE C O 1
ATOM 1458 N N . PRO C 1 56 ? 14.49450 4.46474 22.04564 1.000 23.16000 56 PRO C N 1
ATOM 1459 C CA . PRO C 1 56 ? 13.08333 4.29910 21.65490 1.000 23.66000 56 PRO C CA 1
ATOM 1460 C C . PRO C 1 56 ? 12.84710 3.11758 20.73034 1.000 22.02000 56 PRO C C 1
ATOM 1461 O O . PRO C 1 56 ? 11.81850 2.43820 20.85922 1.000 21.35000 56 PRO C O 1
ATOM 1465 N N . LEU C 1 57 ? 13.76576 2.85131 19.79191 1.000 19.29000 57 LEU C N 1
ATOM 1466 C CA . LEU C 1 57 ? 13.59756 1.67786 18.94051 1.000 23.16000 57 LEU C CA 1
ATOM 1467 C C . LEU C 1 57 ? 13.80329 0.39436 19.72995 1.000 22.62000 57 LEU C C 1
ATOM 1468 O O . LEU C 1 57 ? 13.10033 -0.59870 19.49852 1.000 21.81000 57 LEU C O 1
ATOM 1473 N N . ASP C 1 58 ? 14.75719 0.39876 20.67471 1.000 21.69000 58 ASP C N 1
ATOM 1474 C CA . ASP C 1 58 ? 14.94487 -0.75001 21.55590 1.000 24.52000 58 ASP C CA 1
ATOM 1475 C C . ASP C 1 58 ? 13.64967 -1.08123 22.27278 1.000 22.54000 58 ASP C C 1
ATOM 1476 O O . ASP C 1 58 ? 13.24992 -2.25079 22.35467 1.000 22.49000 58 ASP C O 1
ATOM 1481 N N . LEU C 1 59 ? 12.99283 -0.04895 22.81007 1.000 19.89000 59 LEU C N 1
ATOM 1482 C CA . LEU C 1 59 ? 11.73565 -0.23826 23.52165 1.000 19.96000 59 LEU C CA 1
ATOM 1483 C C . LEU C 1 59 ? 10.64561 -0.72175 22.58522 1.000 22.90000 59 LEU C C 1
ATOM 1484 O O . LEU C 1 59 ? 9.90322 -1.64607 22.92604 1.000 24.68000 59 LEU C O 1
ATOM 1489 N N . ALA C 1 60 ? 10.53711 -0.10839 21.40374 1.000 22.06000 60 ALA C N 1
ATOM 1490 C CA . ALA C 1 60 ? 9.51904 -0.53680 20.44377 1.000 21.99000 60 ALA C CA 1
ATOM 1491 C C . ALA C 1 60 ? 9.71124 -1.99796 20.07693 1.000 27.92000 60 ALA C C 1
ATOM 1492 O O . ALA C 1 60 ? 8.73741 -2.75085 19.95962 1.000 26.46000 60 ALA C O 1
ATOM 1494 N N . CYS C 1 61 ? 10.96533 -2.41857 19.89963 1.000 21.47000 61 CYS C N 1
ATOM 1495 C CA . CYS C 1 61 ? 11.24650 -3.82189 19.62993 1.000 25.45000 61 CYS C CA 1
ATOM 1496 C C . CYS C 1 61 ? 10.75492 -4.69614 20.77347 1.000 29.76000 61 CYS C C 1
ATOM 1497 O O . CYS C 1 61 ? 10.03779 -5.68123 20.55754 1.000 29.48000 61 CYS C O 1
ATOM 1500 N N . ALA C 1 62 ? 11.11542 -4.33260 22.00783 1.000 24.45000 62 ALA C N 1
ATOM 1501 C CA . ALA C 1 62 ? 10.72918 -5.14190 23.15721 1.000 28.33000 62 ALA C CA 1
ATOM 1502 C C . ALA C 1 62 ? 9.21596 -5.24557 23.28087 1.000 27.53000 62 ALA C C 1
ATOM 1503 O O . ALA C 1 62 ? 8.68961 -6.29148 23.67836 1.000 36.50000 62 ALA C O 1
ATOM 1505 N N . ALA C 1 63 ? 8.49507 -4.17042 22.94940 1.000 27.32000 63 ALA C N 1
ATOM 1506 C CA . ALA C 1 63 ? 7.03938 -4.21189 23.03994 1.000 28.36000 63 ALA C CA 1
ATOM 1507 C C . ALA C 1 63 ? 6.39804 -5.12621 21.99677 1.000 41.98000 63 ALA C C 1
ATOM 1508 O O . ALA C 1 63 ? 5.24970 -5.53754 22.18767 1.000 42.22000 63 ALA C O 1
ATOM 1510 N N . THR C 1 64 ? 7.09713 -5.45788 20.91136 1.000 40.07000 64 THR C N 1
ATOM 1511 C CA . THR C 1 64 ? 6.55934 -6.33416 19.87903 1.000 44.16000 64 THR C CA 1
ATOM 1512 C C . THR C 1 64 ? 7.01579 -7.79000 19.96518 1.000 46.33000 64 THR C C 1
ATOM 1513 O O . THR C 1 64 ? 6.56730 -8.61135 19.15855 1.000 56.13000 64 THR C O 1
ATOM 1517 N N . ALA C 1 65 ? 7.90489 -8.12627 20.88936 1.000 30.00000 65 ALA C N 1
ATOM 1518 C CA . ALA C 1 65 ? 8.47482 -9.45915 21.06377 1.000 30.00000 65 ALA C CA 1
ATOM 1519 C C . ALA C 1 65 ? 7.72135 -10.25629 22.12606 1.000 30.00000 65 ALA C C 1
ATOM 1520 O O . ALA C 1 65 ? 6.96374 -9.71649 22.93616 1.000 30.00000 65 ALA C O 1
ATOM 1522 N N . THR C 1 66 ? 7.92331 -11.57452 22.10548 1.000 30.00000 66 THR C N 1
ATOM 1523 C CA . THR C 1 66 ? 7.67161 -12.33634 23.31488 1.000 30.00000 66 THR C CA 1
ATOM 1524 C C . THR C 1 66 ? 8.81928 -12.03848 24.25941 1.000 30.00000 66 THR C C 1
ATOM 1525 O O . THR C 1 66 ? 9.83669 -11.45349 23.87201 1.000 30.00000 66 THR C O 1
ATOM 1529 N N . THR C 1 67 ? 8.69148 -12.41679 25.52002 1.000 62.17000 67 THR C N 1
ATOM 1530 C CA . THR C 1 67 ? 9.85843 -12.24131 26.37300 1.000 75.74000 67 THR C CA 1
ATOM 1531 C C . THR C 1 67 ? 9.91316 -13.30530 27.45926 1.000 71.68000 67 THR C C 1
ATOM 1532 O O . THR C 1 67 ? 8.97147 -13.47892 28.23128 1.000 76.16000 67 THR C O 1
ATOM 1536 N N . SER C 1 68 ? 11.06197 -13.96681 27.55098 1.000 68.72000 68 SER C N 1
ATOM 1537 C CA . SER C 1 68 ? 11.39934 -14.93893 28.58331 1.000 67.49000 68 SER C CA 1
ATOM 1538 C C . SER C 1 68 ? 12.41815 -14.33633 29.53482 1.000 71.56000 68 SER C C 1
ATOM 1539 O O . SER C 1 68 ? 13.27626 -15.04529 30.06786 1.000 66.20000 68 SER C O 1
ATOM 1542 N N . ALA C 1 69 ? 12.38133 -13.00557 29.66545 1.000 65.87000 69 ALA C N 1
ATOM 1543 C CA . ALA C 1 69 ? 13.33422 -12.23915 30.45749 1.000 59.84000 69 ALA C CA 1
ATOM 1544 C C . ALA C 1 69 ? 14.73871 -12.77857 30.24944 1.000 68.39000 69 ALA C C 1
ATOM 1545 O O . ALA C 1 69 ? 15.41309 -13.22810 31.17385 1.000 71.63000 69 ALA C O 1
ATOM 1547 N N . THR C 1 70 ? 15.18464 -12.69931 29.00762 1.000 70.39000 70 THR C N 1
ATOM 1548 C CA . THR C 1 70 ? 16.48275 -13.24581 28.65255 1.000 72.90000 70 THR C CA 1
ATOM 1549 C C . THR C 1 70 ? 17.57484 -12.67823 29.54596 1.000 62.85000 70 THR C C 1
ATOM 1550 O O . THR C 1 70 ? 17.52130 -11.52249 29.97662 1.000 64.46000 70 THR C O 1
ATOM 1554 N N . GLN C 1 71 ? 18.58232 -13.51080 29.81199 1.000 59.28000 71 GLN C N 1
ATOM 1555 C CA . GLN C 1 71 ? 19.72260 -13.03986 30.58400 1.000 60.80000 71 GLN C CA 1
ATOM 1556 C C . GLN C 1 71 ? 20.42922 -11.91650 29.84382 1.000 54.35000 71 GLN C C 1
ATOM 1557 O O . GLN C 1 71 ? 20.94559 -10.97912 30.46330 1.000 59.01000 71 GLN C O 1
ATOM 1563 N N . ALA C 1 72 ? 20.44420 -11.98524 28.51125 1.000 56.52000 72 ALA C N 1
ATOM 1564 C CA . ALA C 1 72 ? 21.06841 -10.93250 27.72627 1.000 45.65000 72 ALA C CA 1
ATOM 1565 C C . ALA C 1 72 ? 20.33008 -9.60940 27.86673 1.000 38.29000 72 ALA C C 1
ATOM 1566 O O . ALA C 1 72 ? 20.92227 -8.55747 27.61518 1.000 36.45000 72 ALA C O 1
ATOM 1568 N N . CYS C 1 73 ? 19.05955 -9.62977 28.26758 1.000 38.81000 73 CYS C N 1
ATOM 1569 C CA . CYS C 1 73 ? 18.30457 -8.40234 28.47603 1.000 34.25000 73 CYS C CA 1
ATOM 1570 C C . CYS C 1 73 ? 18.32017 -7.92451 29.92589 1.000 32.40000 73 CYS C C 1
ATOM 1571 O O . CYS C 1 73 ? 17.58740 -6.99192 30.26011 1.000 32.38000 73 CYS C O 1
ATOM 1574 N N . LYS C 1 74 ? 19.11834 -8.54027 30.79684 1.000 40.21000 74 LYS C N 1
ATOM 1575 C CA . LYS C 1 74 ? 19.27282 -8.00328 32.14350 1.000 38.60000 74 LYS C CA 1
ATOM 1576 C C . LYS C 1 74 ? 19.95016 -6.64075 32.08838 1.000 43.16000 74 LYS C C 1
ATOM 1577 O O . LYS C 1 74 ? 20.96549 -6.46520 31.40756 1.000 56.50000 74 LYS C O 1
ATOM 1583 N N . GLY C 1 75 ? 19.38181 -5.67144 32.80309 1.000 40.80000 75 GLY C N 1
ATOM 1584 C CA . GLY C 1 75 ? 19.83701 -4.30503 32.73411 1.000 46.61000 75 GLY C CA 1
ATOM 1585 C C . GLY C 1 75 ? 19.21116 -3.50572 31.61739 1.000 43.00000 75 GLY C C 1
ATOM 1586 O O . GLY C 1 75 ? 19.20154 -2.27168 31.68197 1.000 41.68000 75 GLY C O 1
ATOM 1587 N N . CYS C 1 76 ? 18.68384 -4.18139 30.59773 1.000 36.08000 76 CYS C N 1
ATOM 1588 C CA . CYS C 1 76 ? 18.01504 -3.53512 29.47764 1.000 39.43000 76 CYS C CA 1
ATOM 1589 C C . CYS C 1 76 ? 16.51336 -3.45892 29.70361 1.000 32.76000 76 CYS C C 1
ATOM 1590 O O . CYS C 1 76 ? 15.92206 -2.37906 29.62555 1.000 39.01000 76 CYS C O 1
ATOM 1593 N N . LEU C 1 77 ? 15.88200 -4.59637 29.98731 1.000 30.79000 77 LEU C N 1
ATOM 1594 C CA . LEU C 1 77 ? 14.43992 -4.65616 30.13555 1.000 29.79000 77 LEU C CA 1
ATOM 1595 C C . LEU C 1 77 ? 13.98489 -5.12432 31.50550 1.000 35.52000 77 LEU C C 1
ATOM 1596 O O . LEU C 1 77 ? 12.78760 -5.04061 31.79801 1.000 36.42000 77 LEU C O 1
ATOM 1601 N N . TRP C 1 78 ? 14.88486 -5.63852 32.33512 1.000 29.39000 78 TRP C N 1
ATOM 1602 C CA . TRP C 1 78 ? 14.53068 -6.00787 33.69550 1.000 30.40000 78 TRP C CA 1
ATOM 1603 C C . TRP C 1 78 ? 15.73682 -5.92308 34.61961 1.000 32.90000 78 TRP C C 1
ATOM 1604 O O . TRP C 1 78 ? 16.84566 -5.64903 34.16809 1.000 36.75000 78 TRP C O 1
ATOM 1615 N N . PRO D 1 3 ? 12.52765 3.30197 40.95968 1.000 30.00000 3 PRO D N 1
ATOM 1616 C CA . PRO D 1 3 ? 11.82018 2.31621 40.13242 1.000 30.00000 3 PRO D CA 1
ATOM 1617 C C . PRO D 1 3 ? 12.78533 1.44051 39.34480 1.000 30.00000 3 PRO D C 1
ATOM 1618 O O . PRO D 1 3 ? 13.78550 1.95408 38.83573 1.000 30.00000 3 PRO D O 1
ATOM 1622 N N . SER D 1 4 ? 12.53635 0.13355 39.31408 1.000 45.09000 4 SER D N 1
ATOM 1623 C CA . SER D 1 4 ? 13.41555 -0.77990 38.60073 1.000 41.14000 4 SER D CA 1
ATOM 1624 C C . SER D 1 4 ? 13.30573 -0.54499 37.09078 1.000 38.93000 4 SER D C 1
ATOM 1625 O O . SER D 1 4 ? 12.42761 0.17313 36.59940 1.000 37.04000 4 SER D O 1
ATOM 1628 N N . VAL D 1 5 ? 14.20226 -1.18607 36.33881 1.000 41.97000 5 VAL D N 1
ATOM 1629 C CA . VAL D 1 5 ? 14.13105 -1.07657 34.88802 1.000 38.96000 5 VAL D CA 1
ATOM 1630 C C . VAL D 1 5 ? 12.91306 -1.82978 34.37560 1.000 36.10000 5 VAL D C 1
ATOM 1631 O O . VAL D 1 5 ? 12.25305 -1.38812 33.42367 1.000 31.37000 5 VAL D O 1
ATOM 1635 N N . GLY D 1 6 ? 12.55535 -2.93213 35.04027 1.000 37.52000 6 GLY D N 1
ATOM 1636 C CA . GLY D 1 6 ? 11.33882 -3.64945 34.68751 1.000 34.89000 6 GLY D CA 1
ATOM 1637 C C . GLY D 1 6 ? 10.09053 -2.81239 34.88901 1.000 37.77000 6 GLY D C 1
ATOM 1638 O O . GLY D 1 6 ? 9.17101 -2.83882 34.06421 1.000 32.48000 6 GLY D O 1
ATOM 1639 N N . ASP D 1 7 ? 10.02857 -2.08026 36.00445 1.000 38.99000 7 ASP D N 1
ATOM 1640 C CA . ASP D 1 7 ? 8.92258 -1.15753 36.22816 1.000 35.60000 7 ASP D CA 1
ATOM 1641 C C . ASP D 1 7 ? 8.86875 -0.10054 35.13559 1.000 29.77000 7 ASP D C 1
ATOM 1642 O O . ASP D 1 7 ? 7.78595 0.23803 34.63923 1.000 31.93000 7 ASP D O 1
ATOM 1647 N N . ALA D 1 8 ? 10.03305 0.43361 34.74768 1.000 27.40000 8 ALA D N 1
ATOM 1648 C CA . ALA D 1 8 ? 10.06817 1.47495 33.72759 1.000 27.27000 8 ALA D CA 1
ATOM 1649 C C . ALA D 1 8 ? 9.57891 0.94403 32.39028 1.000 26.74000 8 ALA D C 1
ATOM 1650 O O . ALA D 1 8 ? 8.82540 1.62322 31.67990 1.000 25.16000 8 ALA D O 1
ATOM 1652 N N . PHE D 1 9 ? 9.95388 -0.29203 32.05724 1.000 29.62000 9 PHE D N 1
ATOM 1653 C CA . PHE D 1 9 ? 9.45659 -0.90637 30.83211 1.000 28.81000 9 PHE D CA 1
ATOM 1654 C C . PHE D 1 9 ? 7.95626 -1.16430 30.91877 1.000 27.08000 9 PHE D C 1
ATOM 1655 O O . PHE D 1 9 ? 7.22667 -0.95030 29.94269 1.000 27.26000 9 PHE D O 1
ATOM 1663 N N . ASP D 1 10 ? 7.46975 -1.60416 32.08581 1.000 27.96000 10 ASP D N 1
ATOM 1664 C CA . ASP D 1 10 ? 6.02754 -1.77676 32.26011 1.000 30.16000 10 ASP D CA 1
ATOM 1665 C C . ASP D 1 10 ? 5.27612 -0.46732 32.05493 1.000 28.18000 10 ASP D C 1
ATOM 1666 O O . ASP D 1 10 ? 4.21692 -0.44588 31.41350 1.000 30.59000 10 ASP D O 1
ATOM 1671 N N . LYS D 1 11 ? 5.80864 0.63777 32.58641 1.000 30.39000 11 LYS D N 1
ATOM 1672 C CA . LYS D 1 11 ? 5.15195 1.92895 32.41344 1.000 29.33000 11 LYS D CA 1
ATOM 1673 C C . LYS D 1 11 ? 5.18840 2.37864 30.95858 1.000 29.58000 11 LYS D C 1
ATOM 1674 O O . LYS D 1 11 ? 4.23952 3.00772 30.47531 1.000 27.23000 11 LYS D O 1
ATOM 1680 N N . TYR D 1 12 ? 6.27888 2.07310 30.25074 1.000 25.58000 12 TYR D N 1
ATOM 1681 C CA . TYR D 1 12 ? 6.34017 2.33740 28.81691 1.000 22.80000 12 TYR D CA 1
ATOM 1682 C C . TYR D 1 12 ? 5.23285 1.59133 28.07856 1.000 20.49000 12 TYR D C 1
ATOM 1683 O O . TYR D 1 12 ? 4.48783 2.17929 27.28675 1.000 23.75000 12 TYR D O 1
ATOM 1692 N N . ASN D 1 13 ? 5.10118 0.29068 28.34123 1.000 25.93000 13 ASN D N 1
ATOM 1693 C CA . ASN D 1 13 ? 4.08167 -0.50335 27.65818 1.000 25.75000 13 ASN D CA 1
ATOM 1694 C C . ASN D 1 13 ? 2.68039 0.00856 27.96891 1.000 24.43000 13 ASN D C 1
ATOM 1695 O O . ASN D 1 13 ? 1.81557 0.06177 27.08463 1.000 25.88000 13 ASN D O 1
ATOM 1700 N N . GLU D 1 14 ? 2.44351 0.40805 29.21992 1.000 27.84000 14 GLU D N 1
ATOM 1701 C CA . GLU D 1 14 ? 1.13668 0.93417 29.58423 1.000 31.05000 14 GLU D CA 1
ATOM 1702 C C . GLU D 1 14 ? 0.85744 2.24020 28.85429 1.000 29.09000 14 GLU D C 1
ATOM 1703 O O . GLU D 1 14 ? -0.25866 2.45775 28.37196 1.000 26.50000 14 GLU D O 1
ATOM 1709 N N . ALA D 1 15 ? 1.86788 3.11006 28.73310 1.000 26.02000 15 ALA D N 1
ATOM 1710 C CA . ALA D 1 15 ? 1.67424 4.36895 28.01460 1.000 24.18000 15 ALA D CA 1
ATOM 1711 C C . ALA D 1 15 ? 1.37684 4.13790 26.53600 1.000 22.31000 15 ALA D C 1
ATOM 1712 O O . ALA D 1 15 ? 0.54538 4.83934 25.94772 1.000 25.24000 15 ALA D O 1
ATOM 1714 N N . VAL D 1 16 ? 2.05251 3.16790 25.91578 1.000 23.45000 16 VAL D N 1
ATOM 1715 C CA . VAL D 1 16 ? 1.80323 2.88289 24.50843 1.000 23.98000 16 VAL D CA 1
ATOM 1716 C C . VAL D 1 16 ? 0.39561 2.33471 24.32747 1.000 20.33000 16 VAL D C 1
ATOM 1717 O O . VAL D 1 16 ? -0.31559 2.71433 23.39297 1.000 26.49000 16 VAL D O 1
ATOM 1721 N N . LYS D 1 17 ? -0.03281 1.44311 25.22232 1.000 24.82000 17 LYS D N 1
ATOM 1722 C CA . LYS D 1 17 ? -1.37863 0.88899 25.11188 1.000 22.97000 17 LYS D CA 1
ATOM 1723 C C . LYS D 1 17 ? -2.43909 1.97032 25.27694 1.000 27.84000 17 LYS D C 1
ATOM 1724 O O . LYS D 1 17 ? -3.41780 2.01195 24.52315 1.000 27.18000 17 LYS D O 1
ATOM 1730 N N . VAL D 1 18 ? -2.27356 2.84223 26.27467 1.000 26.79000 18 VAL D N 1
ATOM 1731 C CA . VAL D 1 18 ? -3.22581 3.93322 26.47528 1.000 28.81000 18 VAL D CA 1
ATOM 1732 C C . VAL D 1 18 ? -3.27219 4.82293 25.24146 1.000 24.90000 18 VAL D C 1
ATOM 1733 O O . VAL D 1 18 ? -4.35220 5.19427 24.75836 1.000 27.92000 18 VAL D O 1
ATOM 1737 N N . PHE D 1 19 ? -2.09821 5.16483 24.70370 1.000 24.99000 19 PHE D N 1
ATOM 1738 C CA . PHE D 1 19 ? -2.04376 5.98427 23.50364 1.000 24.13000 19 PHE D CA 1
ATOM 1739 C C . PHE D 1 19 ? -2.75213 5.30731 22.33764 1.000 23.66000 19 PHE D C 1
ATOM 1740 O O . PHE D 1 19 ? -3.49295 5.95567 21.58712 1.000 26.11000 19 PHE D O 1
ATOM 1748 N N . THR D 1 20 ? -2.52240 4.00673 22.16043 1.000 25.19000 20 THR D N 1
ATOM 1749 C CA . THR D 1 20 ? -3.15346 3.29142 21.05465 1.000 26.72000 20 THR D CA 1
ATOM 1750 C C . THR D 1 20 ? -4.67130 3.35049 21.16165 1.000 24.97000 20 THR D C 1
ATOM 1751 O O . THR D 1 20 ? -5.36836 3.58757 20.16702 1.000 28.47000 20 THR D O 1
ATOM 1755 N N . GLN D 1 21 ? -5.19672 3.16369 22.37199 1.000 27.04000 21 GLN D N 1
ATOM 1756 C CA . GLN D 1 21 ? -6.64138 3.19698 22.56919 1.000 29.66000 21 GLN D CA 1
ATOM 1757 C C . GLN D 1 21 ? -7.21539 4.57453 22.26316 1.000 33.25000 21 GLN D C 1
ATOM 1758 O O . GLN D 1 21 ? -8.26726 4.68549 21.62230 1.000 31.70000 21 GLN D O 1
ATOM 1764 N N . LEU D 1 22 ? -6.53954 5.63816 22.70633 1.000 29.57000 22 LEU D N 1
ATOM 1765 C CA . LEU D 1 22 ? -7.07811 6.98176 22.50178 1.000 28.39000 22 LEU D CA 1
ATOM 1766 C C . LEU D 1 22 ? -6.93214 7.44848 21.05912 1.000 36.14000 22 LEU D C 1
ATOM 1767 O O . LEU D 1 22 ? -7.84727 8.07856 20.51428 1.000 34.52000 22 LEU D O 1
ATOM 1772 N N . SER D 1 23 ? -5.78970 7.16400 20.42292 1.000 29.65000 23 SER D N 1
ATOM 1773 C CA . SER D 1 23 ? -5.58413 7.64152 19.05833 1.000 27.82000 23 SER D CA 1
ATOM 1774 C C . SER D 1 23 ? -6.46207 6.89196 18.06194 1.000 34.25000 23 SER D C 1
ATOM 1775 O O . SER D 1 23 ? -6.90852 7.47516 17.06882 1.000 39.93000 23 SER D O 1
ATOM 1778 N N . SER D 1 24 ? -6.68187 5.58973 18.27793 1.000 34.54000 24 SER D N 1
ATOM 1779 C CA . SER D 1 24 ? -7.54942 4.83661 17.37641 1.000 36.90000 24 SER D CA 1
ATOM 1780 C C . SER D 1 24 ? -8.98648 5.32502 17.45959 1.000 42.30000 24 SER D C 1
ATOM 1781 O O . SER D 1 24 ? -9.70337 5.30461 16.45386 1.000 46.46000 24 SER D O 1
ATOM 1784 N N . ALA D 1 25 ? -9.41623 5.78519 18.63809 1.000 40.83000 25 ALA D N 1
ATOM 1785 C CA . ALA D 1 25 ? -10.76835 6.30354 18.80042 1.000 41.09000 25 ALA D CA 1
ATOM 1786 C C . ALA D 1 25 ? -10.92590 7.67166 18.14598 1.000 46.59000 25 ALA D C 1
ATOM 1787 O O . ALA D 1 25 ? -12.04843 8.16619 18.02739 1.000 39.12000 25 ALA D O 1
ATOM 1789 N N . ALA D 1 26 ? -9.82337 8.28027 17.73442 1.000 43.36000 26 ALA D N 1
ATOM 1790 C CA . ALA D 1 26 ? -9.74826 9.50070 16.94987 1.000 39.02000 26 ALA D CA 1
ATOM 1791 C C . ALA D 1 26 ? -9.38682 9.10921 15.52177 1.000 47.26000 26 ALA D C 1
ATOM 1792 O O . ALA D 1 26 ? -8.68030 8.13026 15.29243 1.000 51.72000 26 ALA D O 1
ATOM 1794 N N . ASN D 1 27 ? -9.99407 9.78396 14.55339 1.000 43.97000 27 ASN D N 1
ATOM 1795 C CA . ASN D 1 27 ? -9.75684 9.45361 13.14812 1.000 58.85000 27 ASN D CA 1
ATOM 1796 C C . ASN D 1 27 ? -8.33411 9.86801 12.74321 1.000 47.78000 27 ASN D C 1
ATOM 1797 O O . ASN D 1 27 ? -8.10341 10.85341 12.04617 1.000 43.74000 27 ASN D O 1
ATOM 1802 N N . CYS D 1 28 ? -7.35562 9.09308 13.18501 1.000 46.64000 28 CYS D N 1
ATOM 1803 C CA . CYS D 1 28 ? -5.96063 9.41374 12.89790 1.000 41.09000 28 CYS D CA 1
ATOM 1804 C C . CYS D 1 28 ? -5.55670 8.77755 11.57355 1.000 47.85000 28 CYS D C 1
ATOM 1805 O O . CYS D 1 28 ? -5.83479 7.59787 11.32336 1.000 41.34000 28 CYS D O 1
ATOM 1808 N N . ASP D 1 29 ? -4.95307 9.58576 10.70545 1.000 35.56000 29 ASP D N 1
ATOM 1809 C CA . ASP D 1 29 ? -4.43161 9.16175 9.41071 1.000 34.41000 29 ASP D CA 1
ATOM 1810 C C . ASP D 1 29 ? -2.91042 9.17638 9.53697 1.000 30.46000 29 ASP D C 1
ATOM 1811 O O . ASP D 1 29 ? -2.26609 10.18951 9.26693 1.000 27.52000 29 ASP D O 1
ATOM 1816 N N . TRP D 1 30 ? -2.34073 8.05055 9.96924 1.000 30.05000 30 TRP D N 1
ATOM 1817 C CA . TRP D 1 30 ? -0.90429 8.01400 10.24345 1.000 27.03000 30 TRP D CA 1
ATOM 1818 C C . TRP D 1 30 ? -0.04786 8.30451 9.01482 1.000 27.20000 30 TRP D C 1
ATOM 1819 O O . TRP D 1 30 ? 0.88863 9.11346 9.13210 1.000 27.23000 30 TRP D O 1
ATOM 1830 N N . PRO D 1 31 ? -0.28816 7.71178 7.83246 1.000 25.31000 31 PRO D N 1
ATOM 1831 C CA . PRO D 1 31 ? 0.56659 8.05199 6.68061 1.000 25.86000 31 PRO D CA 1
ATOM 1832 C C . PRO D 1 31 ? 0.58305 9.53719 6.37870 1.000 28.83000 31 PRO D C 1
ATOM 1833 O O . PRO D 1 31 ? 1.63680 10.08193 6.02847 1.000 27.49000 31 PRO D O 1
ATOM 1837 N N . ALA D 1 32 ? -0.56736 10.20299 6.49206 1.000 27.97000 32 ALA D N 1
ATOM 1838 C CA . ALA D 1 32 ? -0.61408 11.64937 6.31069 1.000 31.57000 32 ALA D CA 1
ATOM 1839 C C . ALA D 1 32 ? 0.13887 12.36760 7.42440 1.000 30.49000 32 ALA D C 1
ATOM 1840 O O . ALA D 1 32 ? 0.91372 13.29452 7.16329 1.000 27.44000 32 ALA D O 1
ATOM 1842 N N . CYS D 1 33 ? -0.07991 11.95321 8.67617 1.000 27.42000 33 CYS D N 1
ATOM 1843 C CA . CYS D 1 33 ? 0.62030 12.57499 9.79650 1.000 29.41000 33 CYS D CA 1
ATOM 1844 C C . CYS D 1 33 ? 2.13031 12.41593 9.65806 1.000 28.26000 33 CYS D C 1
ATOM 1845 O O . CYS D 1 33 ? 2.87986 13.39410 9.75718 1.000 31.64000 33 CYS D O 1
ATOM 1848 N N . LEU D 1 34 ? 2.59513 11.18699 9.41051 1.000 26.84000 34 LEU D N 1
ATOM 1849 C CA . LEU D 1 34 ? 4.03240 10.93955 9.31466 1.000 26.67000 34 LEU D CA 1
ATOM 1850 C C . LEU D 1 34 ? 4.66146 11.74358 8.18472 1.000 31.21000 34 LEU D C 1
ATOM 1851 O O . LEU D 1 34 ? 5.77052 12.27054 8.32820 1.000 27.96000 34 LEU D O 1
ATOM 1856 N N . SER D 1 35 ? 3.96759 11.85569 7.05276 1.000 30.65000 35 SER D N 1
ATOM 1857 C CA . SER D 1 35 ? 4.53027 12.59993 5.93349 1.000 33.49000 35 SER D CA 1
ATOM 1858 C C . SER D 1 35 ? 4.64160 14.08887 6.25687 1.000 32.12000 35 SER D C 1
ATOM 1859 O O . SER D 1 35 ? 5.54123 14.76367 5.74098 1.000 39.82000 35 SER D O 1
ATOM 1862 N N . SER D 1 36 ? 3.75417 14.61617 7.11054 1.000 33.16000 36 SER D N 1
ATOM 1863 C CA . SER D 1 36 ? 3.81088 16.02611 7.49658 1.000 31.76000 36 SER D CA 1
ATOM 1864 C C . SER D 1 36 ? 4.95720 16.33963 8.45265 1.000 37.43000 36 SER D C 1
ATOM 1865 O O . SER D 1 36 ? 5.32373 17.50980 8.59756 1.000 32.69000 36 SER D O 1
ATOM 1868 N N . LEU D 1 37 ? 5.48452 15.34180 9.15169 1.000 32.65000 37 LEU D N 1
ATOM 1869 C CA . LEU D 1 37 ? 6.55623 15.55245 10.11167 1.000 33.98000 37 LEU D CA 1
ATOM 1870 C C . LEU D 1 37 ? 7.91283 15.69690 9.41868 1.000 38.18000 37 LEU D C 1
ATOM 1871 O O . LEU D 1 37 ? 8.08503 15.37997 8.23859 1.000 39.72000 37 LEU D O 1
ATOM 1876 N N . SER D 1 38 ? 8.89847 16.15962 10.18701 1.000 45.06000 38 SER D N 1
ATOM 1877 C CA . SER D 1 38 ? 10.29698 16.09280 9.77052 1.000 52.40000 38 SER D CA 1
ATOM 1878 C C . SER D 1 38 ? 10.75425 14.66697 10.06630 1.000 57.47000 38 SER D C 1
ATOM 1879 O O . SER D 1 38 ? 10.85992 14.27214 11.23307 1.000 53.15000 38 SER D O 1
ATOM 1882 N N . ALA D 1 39 ? 11.02316 13.88333 9.02040 1.000 54.44000 39 ALA D N 1
ATOM 1883 C CA . ALA D 1 39 ? 11.15451 12.43378 9.16915 1.000 50.88000 39 ALA D CA 1
ATOM 1884 C C . ALA D 1 39 ? 12.44093 11.89503 8.54061 1.000 51.05000 39 ALA D C 1
ATOM 1885 O O . ALA D 1 39 ? 12.40788 11.08264 7.61616 1.000 50.68000 39 ALA D O 1
ATOM 1887 N N . SER D 1 40 ? 13.58672 12.29722 9.08193 1.000 47.83000 40 SER D N 1
ATOM 1888 C CA . SER D 1 40 ? 14.86135 11.76989 8.61313 1.000 42.98000 40 SER D CA 1
ATOM 1889 C C . SER D 1 40 ? 15.48401 10.79424 9.59972 1.000 38.70000 40 SER D C 1
ATOM 1890 O O . SER D 1 40 ? 16.57223 10.27850 9.33674 1.000 48.16000 40 SER D O 1
ATOM 1893 N N . SER D 1 41 ? 14.78257 10.45841 10.67630 1.000 25.13000 41 SER D N 1
ATOM 1894 C CA . SER D 1 41 ? 15.32676 9.56094 11.67440 1.000 21.28000 41 SER D CA 1
ATOM 1895 C C . SER D 1 41 ? 15.05011 8.12151 11.28354 1.000 23.01000 41 SER D C 1
ATOM 1896 O O . SER D 1 41 ? 14.15423 7.83214 10.48342 1.000 26.20000 41 SER D O 1
ATOM 1899 N N . ALA D 1 42 ? 15.85437 7.21816 11.84830 1.000 22.49000 42 ALA D N 1
ATOM 1900 C CA . ALA D 1 42 ? 15.64851 5.79412 11.61824 1.000 23.30000 42 ALA D CA 1
ATOM 1901 C C . ALA D 1 42 ? 14.23275 5.39435 11.99757 1.000 23.33000 42 ALA D C 1
ATOM 1902 O O . ALA D 1 42 ? 13.58062 4.62794 11.27619 1.000 22.12000 42 ALA D O 1
ATOM 1904 N N . ALA D 1 43 ? 13.74138 5.90464 13.13393 1.000 20.52000 43 ALA D N 1
ATOM 1905 C CA . ALA D 1 43 ? 12.38335 5.57394 13.56453 1.000 20.17000 43 ALA D CA 1
ATOM 1906 C C . ALA D 1 43 ? 11.34564 6.03766 12.55240 1.000 21.29000 43 ALA D C 1
ATOM 1907 O O . ALA D 1 43 ? 10.37411 5.32257 12.28573 1.000 20.85000 43 ALA D O 1
ATOM 1909 N N . CYS D 1 44 ? 11.53034 7.22150 11.96329 1.000 19.91000 44 CYS D N 1
ATOM 1910 C CA . CYS D 1 44 ? 10.53833 7.70629 11.00961 1.000 21.00000 44 CYS D CA 1
ATOM 1911 C C . CYS D 1 44 ? 10.58473 6.94294 9.69284 1.000 21.90000 44 CYS D C 1
ATOM 1912 O O . CYS D 1 44 ? 9.53150 6.67044 9.10385 1.000 23.77000 44 CYS D O 1
ATOM 1915 N N . ILE D 1 45 ? 11.78204 6.59954 9.20150 1.000 16.74000 45 ILE D N 1
ATOM 1916 C CA . ILE D 1 45 ? 11.85301 5.82850 7.96199 1.000 19.61000 45 ILE D CA 1
ATOM 1917 C C . ILE D 1 45 ? 11.17516 4.47518 8.14672 1.000 22.64000 45 ILE D C 1
ATOM 1918 O O . ILE D 1 45 ? 10.44139 4.00351 7.26636 1.000 20.98000 45 ILE D O 1
ATOM 1923 N N . ALA D 1 46 ? 11.41575 3.82875 9.29238 1.000 20.71000 46 ALA D N 1
ATOM 1924 C CA . ALA D 1 46 ? 10.76216 2.55218 9.57361 1.000 17.99000 46 ALA D CA 1
ATOM 1925 C C . ALA D 1 46 ? 9.25803 2.72168 9.73444 1.000 20.15000 46 ALA D C 1
ATOM 1926 O O . ALA D 1 46 ? 8.48076 1.89753 9.23464 1.000 22.63000 46 ALA D O 1
ATOM 1928 N N . ALA D 1 47 ? 8.82610 3.77604 10.43734 1.000 18.58000 47 ALA D N 1
ATOM 1929 C CA . ALA D 1 47 ? 7.39261 3.97630 10.65724 1.000 17.08000 47 ALA D CA 1
ATOM 1930 C C . ALA D 1 47 ? 6.66532 4.23963 9.35020 1.000 20.97000 47 ALA D C 1
ATOM 1931 O O . ALA D 1 47 ? 5.54165 3.75487 9.14161 1.000 19.58000 47 ALA D O 1
ATOM 1933 N N . ILE D 1 48 ? 7.26977 5.05663 8.48381 1.000 18.26000 48 ILE D N 1
ATOM 1934 C CA . ILE D 1 48 ? 6.68086 5.35283 7.18441 1.000 17.66000 48 ILE D CA 1
ATOM 1935 C C . ILE D 1 48 ? 6.68573 4.10293 6.31434 1.000 19.56000 48 ILE D C 1
ATOM 1936 O O . ILE D 1 48 ? 5.74175 3.84526 5.56200 1.000 21.41000 48 ILE D O 1
ATOM 1941 N N . GLY D 1 49 ? 7.74562 3.29478 6.41312 1.000 20.88000 49 GLY D N 1
ATOM 1942 C CA . GLY D 1 49 ? 7.78271 2.06245 5.65136 1.000 22.62000 49 GLY D CA 1
ATOM 1943 C C . GLY D 1 49 ? 6.68061 1.09540 6.03518 1.000 20.40000 49 GLY D C 1
ATOM 1944 O O . GLY D 1 49 ? 6.20114 0.33567 5.19375 1.000 18.44000 49 GLY D O 1
ATOM 1945 N N . GLU D 1 50 ? 6.25001 1.11943 7.29428 1.000 19.11000 50 GLU D N 1
ATOM 1946 C CA . GLU D 1 50 ? 5.16066 0.25705 7.72412 1.000 21.05000 50 GLU D CA 1
ATOM 1947 C C . GLU D 1 50 ? 3.80010 0.91836 7.54358 1.000 19.78000 50 GLU D C 1
ATOM 1948 O O . GLU D 1 50 ? 2.82535 0.44717 8.12831 1.000 17.38000 50 GLU D O 1
ATOM 1954 N N . LEU D 1 51 ? 3.72006 2.01407 6.77772 1.000 15.44000 51 LEU D N 1
ATOM 1955 C CA . LEU D 1 51 ? 2.46408 2.70623 6.48149 1.000 21.69000 51 LEU D CA 1
ATOM 1956 C C . LEU D 1 51 ? 1.75875 3.17751 7.75592 1.000 20.57000 51 LEU D C 1
ATOM 1957 O O . LEU D 1 51 ? 0.52436 3.28294 7.79348 1.000 19.58000 51 LEU D O 1
ATOM 1962 N N . GLY D 1 52 ? 2.54237 3.50457 8.79233 1.000 18.34000 52 GLY D N 1
ATOM 1963 C CA . GLY D 1 52 ? 1.99019 3.91852 10.07133 1.000 18.15000 52 GLY D CA 1
ATOM 1964 C C . GLY D 1 52 ? 1.33170 2.82231 10.88003 1.000 17.64000 52 GLY D C 1
ATOM 1965 O O . GLY D 1 52 ? 0.76349 3.11469 11.93801 1.000 18.55000 52 GLY D O 1
ATOM 1966 N N . LEU D 1 53 ? 1.41037 1.56300 10.44088 1.000 15.83000 53 LEU D N 1
ATOM 1967 C CA . LEU D 1 53 ? 0.70155 0.48948 11.13154 1.000 16.06000 53 LEU D CA 1
ATOM 1968 C C . LEU D 1 53 ? 1.33454 0.12150 12.46925 1.000 22.97000 53 LEU D C 1
ATOM 1969 O O . LEU D 1 53 ? 0.67931 -0.53834 13.28832 1.000 19.06000 53 LEU D O 1
ATOM 1974 N N . ASP D 1 54 ? 2.58929 0.48939 12.70899 1.000 18.66000 54 ASP D N 1
ATOM 1975 C CA . ASP D 1 54 ? 3.24540 0.12483 13.96195 1.000 16.93000 54 ASP D CA 1
ATOM 1976 C C . ASP D 1 54 ? 3.21243 1.33444 14.88831 1.000 18.89000 54 ASP D C 1
ATOM 1977 O O . ASP D 1 54 ? 3.98258 2.28958 14.70073 1.000 19.61000 54 ASP D O 1
ATOM 1982 N N . ILE D 1 55 ? 2.30852 1.30458 15.87497 1.000 18.01000 55 ILE D N 1
ATOM 1983 C CA . ILE D 1 55 ? 2.14335 2.45365 16.76732 1.000 16.04000 55 ILE D CA 1
ATOM 1984 C C . ILE D 1 55 ? 3.43360 2.77133 17.52415 1.000 16.00000 55 ILE D C 1
ATOM 1985 O O . ILE D 1 55 ? 3.81023 3.95067 17.58565 1.000 21.10000 55 ILE D O 1
ATOM 1990 N N . PRO D 1 56 ? 4.16456 1.79954 18.08714 1.000 18.32000 56 PRO D N 1
ATOM 1991 C CA . PRO D 1 56 ? 5.43241 2.16332 18.74438 1.000 19.60000 56 PRO D CA 1
ATOM 1992 C C . PRO D 1 56 ? 6.40266 2.88852 17.82395 1.000 20.91000 56 PRO D C 1
ATOM 1993 O O . PRO D 1 56 ? 7.05899 3.84302 18.26679 1.000 18.86000 56 PRO D O 1
ATOM 1997 N N . LEU D 1 57 ? 6.49775 2.49621 16.54909 1.000 19.45000 57 LEU D N 1
ATOM 1998 C CA . LEU D 1 57 ? 7.38361 3.22685 15.63976 1.000 16.81000 57 LEU D CA 1
ATOM 1999 C C . LEU D 1 57 ? 6.83659 4.61701 15.31767 1.000 20.37000 57 LEU D C 1
ATOM 2000 O O . LEU D 1 57 ? 7.61670 5.57331 15.16703 1.000 17.31000 57 LEU D O 1
ATOM 2005 N N . ASP D 1 58 ? 5.50763 4.74244 15.19579 1.000 16.83000 58 ASP D N 1
ATOM 2006 C CA . ASP D 1 58 ? 4.87975 6.04308 14.98284 1.000 22.58000 58 ASP D CA 1
ATOM 2007 C C . ASP D 1 58 ? 5.24261 6.99041 16.10689 1.000 21.13000 58 ASP D C 1
ATOM 2008 O O . ASP D 1 58 ? 5.61346 8.14422 15.87143 1.000 23.71000 58 ASP D O 1
ATOM 2013 N N . LEU D 1 59 ? 5.12310 6.50528 17.34244 1.000 18.13000 59 LEU D N 1
ATOM 2014 C CA . LEU D 1 59 ? 5.43401 7.32741 18.50440 1.000 18.23000 59 LEU D CA 1
ATOM 2015 C C . LEU D 1 59 ? 6.90780 7.70426 18.53303 1.000 20.22000 59 LEU D C 1
ATOM 2016 O O . LEU D 1 59 ? 7.25562 8.87061 18.77135 1.000 20.85000 59 LEU D O 1
ATOM 2021 N N . ALA D 1 60 ? 7.78861 6.72296 18.29798 1.000 17.70000 60 ALA D N 1
ATOM 2022 C CA . ALA D 1 60 ? 9.22589 6.98374 18.27499 1.000 20.81000 60 ALA D CA 1
ATOM 2023 C C . ALA D 1 60 ? 9.57737 7.99888 17.19768 1.000 20.45000 60 ALA D C 1
ATOM 2024 O O . ALA D 1 60 ? 10.40490 8.89539 17.41660 1.000 20.21000 60 ALA D O 1
ATOM 2026 N N . CYS D 1 61 ? 8.95251 7.87261 16.02880 1.000 19.59000 61 CYS D N 1
ATOM 2027 C CA . CYS D 1 61 ? 9.14153 8.84173 14.95738 1.000 21.67000 61 CYS D CA 1
ATOM 2028 C C . CYS D 1 61 ? 8.70392 10.23557 15.38932 1.000 20.65000 61 CYS D C 1
ATOM 2029 O O . CYS D 1 61 ? 9.44903 11.21176 15.22423 1.000 24.47000 61 CYS D O 1
ATOM 2032 N N . ALA D 1 62 ? 7.49717 10.34302 15.95150 1.000 20.50000 62 ALA D N 1
ATOM 2033 C CA . ALA D 1 62 ? 6.95412 11.64352 16.33670 1.000 24.05000 62 ALA D CA 1
ATOM 2034 C C . ALA D 1 62 ? 7.86488 12.34264 17.33585 1.000 23.24000 62 ALA D C 1
ATOM 2035 O O . ALA D 1 62 ? 8.03191 13.56834 17.28466 1.000 24.39000 62 ALA D O 1
ATOM 2037 N N . ALA D 1 63 ? 8.48310 11.57548 18.23130 1.000 22.67000 63 ALA D N 1
ATOM 2038 C CA . ALA D 1 63 ? 9.36912 12.15467 19.23069 1.000 23.90000 63 ALA D CA 1
ATOM 2039 C C . ALA D 1 63 ? 10.64674 12.70360 18.61617 1.000 26.44000 63 ALA D C 1
ATOM 2040 O O . ALA D 1 63 ? 11.31496 13.52889 19.25224 1.000 27.29000 63 ALA D O 1
ATOM 2042 N N . THR D 1 64 ? 11.00198 12.27518 17.40505 1.000 24.25000 64 THR D N 1
ATOM 2043 C CA . THR D 1 64 ? 12.19336 12.77629 16.72900 1.000 23.41000 64 THR D CA 1
ATOM 2044 C C . THR D 1 64 ? 11.89049 13.95933 15.83123 1.000 26.84000 64 THR D C 1
ATOM 2045 O O . THR D 1 64 ? 12.81985 14.53201 15.25516 1.000 30.72000 64 THR D O 1
ATOM 2049 N N . ALA D 1 65 ? 10.63672 14.36472 15.73403 1.000 25.35000 65 ALA D N 1
ATOM 2050 C CA . ALA D 1 65 ? 10.26190 15.42929 14.82383 1.000 30.50000 65 ALA D CA 1
ATOM 2051 C C . ALA D 1 65 ? 10.41511 16.77160 15.51957 1.000 33.75000 65 ALA D C 1
ATOM 2052 O O . ALA D 1 65 ? 10.42193 16.86576 16.74676 1.000 32.25000 65 ALA D O 1
ATOM 2054 N N . THR D 1 66 ? 10.50294 17.82463 14.71033 1.000 38.75000 66 THR D N 1
ATOM 2055 C CA . THR D 1 66 ? 10.65445 19.15980 15.27028 1.000 41.21000 66 THR D CA 1
ATOM 2056 C C . THR D 1 66 ? 9.36750 19.63853 15.91801 1.000 44.18000 66 THR D C 1
ATOM 2057 O O . THR D 1 66 ? 9.40996 20.37843 16.90831 1.000 49.21000 66 THR D O 1
ATOM 2061 N N . THR D 1 67 ? 8.22127 19.23198 15.38106 1.000 37.03000 67 THR D N 1
ATOM 2062 C CA . THR D 1 67 ? 6.94192 19.63491 15.94440 1.000 41.28000 67 THR D CA 1
ATOM 2063 C C . THR D 1 67 ? 5.94359 18.51098 15.74533 1.000 41.42000 67 THR D C 1
ATOM 2064 O O . THR D 1 67 ? 5.94068 17.86795 14.69261 1.000 44.99000 67 THR D O 1
ATOM 2068 N N . SER D 1 68 ? 5.14527 18.23609 16.76971 1.000 45.43000 68 SER D N 1
ATOM 2069 C CA . SER D 1 68 ? 4.10022 17.23210 16.64781 1.000 49.11000 68 SER D CA 1
ATOM 2070 C C . SER D 1 68 ? 2.71441 17.84528 16.48041 1.000 45.33000 68 SER D C 1
ATOM 2071 O O . SER D 1 68 ? 1.72068 17.11222 16.45315 1.000 48.24000 68 SER D O 1
ATOM 2074 N N . ALA D 1 69 ? 2.62383 19.16042 16.30604 1.000 46.96000 69 ALA D N 1
ATOM 2075 C CA . ALA D 1 69 ? 1.31278 19.77888 16.21937 1.000 52.00000 69 ALA D CA 1
ATOM 2076 C C . ALA D 1 69 ? 0.99454 20.21927 14.80037 1.000 54.94000 69 ALA D C 1
ATOM 2077 O O . ALA D 1 69 ? 0.64086 21.37897 14.57530 1.000 55.00000 69 ALA D O 1
ATOM 2079 N N . THR D 1 70 ? 1.03822 19.29171 13.85357 1.000 48.15000 70 THR D N 1
ATOM 2080 C CA . THR D 1 70 ? 0.66796 19.58906 12.48116 1.000 46.39000 70 THR D CA 1
ATOM 2081 C C . THR D 1 70 ? -0.79381 19.22240 12.29026 1.000 40.00000 70 THR D C 1
ATOM 2082 O O . THR D 1 70 ? -1.34385 18.40450 13.03193 1.000 40.83000 70 THR D O 1
ATOM 2086 N N . GLN D 1 71 ? -1.43002 19.85853 11.30510 1.000 45.96000 71 GLN D N 1
ATOM 2087 C CA . GLN D 1 71 ? -2.83844 19.58019 11.04865 1.000 42.87000 71 GLN D CA 1
ATOM 2088 C C . GLN D 1 71 ? -3.05358 18.12628 10.64450 1.000 38.32000 71 GLN D C 1
ATOM 2089 O O . GLN D 1 71 ? -4.05632 17.51003 11.02599 1.000 36.48000 71 GLN D O 1
ATOM 2095 N N . ALA D 1 72 ? -2.12180 17.55880 9.87765 1.000 35.78000 72 ALA D N 1
ATOM 2096 C CA . ALA D 1 72 ? -2.25238 16.17037 9.45128 1.000 36.02000 72 ALA D CA 1
ATOM 2097 C C . ALA D 1 72 ? -2.14865 15.20198 10.61927 1.000 37.89000 72 ALA D C 1
ATOM 2098 O O . ALA D 1 72 ? -2.55529 14.04357 10.48659 1.000 31.50000 72 ALA D O 1
ATOM 2100 N N . CYS D 1 73 ? -1.58677 15.63885 11.74373 1.000 34.47000 73 CYS D N 1
ATOM 2101 C CA . CYS D 1 73 ? -1.44992 14.81513 12.93341 1.000 30.52000 73 CYS D CA 1
ATOM 2102 C C . CYS D 1 73 ? -2.59009 15.00240 13.92818 1.000 32.95000 73 CYS D C 1
ATOM 2103 O O . CYS D 1 73 ? -2.50539 14.49231 15.04712 1.000 29.05000 73 CYS D O 1
ATOM 2106 N N . LYS D 1 74 ? -3.65640 15.70857 13.55409 1.000 29.90000 74 LYS D N 1
ATOM 2107 C CA . LYS D 1 74 ? -4.81517 15.77590 14.43167 1.000 37.54000 74 LYS D CA 1
ATOM 2108 C C . LYS D 1 74 ? -5.39367 14.37775 14.61414 1.000 34.55000 74 LYS D C 1
ATOM 2109 O O . LYS D 1 74 ? -5.57346 13.63479 13.64487 1.000 41.40000 74 LYS D O 1
ATOM 2115 N N . GLY D 1 75 ? -5.65883 14.00956 15.86595 1.000 30.85000 75 GLY D N 1
ATOM 2116 C CA . GLY D 1 75 ? -6.09303 12.67498 16.20117 1.000 32.65000 75 GLY D CA 1
ATOM 2117 C C . GLY D 1 75 ? -4.96407 11.69481 16.42488 1.000 40.63000 75 GLY D C 1
ATOM 2118 O O . GLY D 1 75 ? -5.16238 10.68081 17.10361 1.000 38.64000 75 GLY D O 1
ATOM 2119 N N . CYS D 1 76 ? -3.78095 11.98439 15.88901 1.000 35.54000 76 CYS D N 1
ATOM 2120 C CA . CYS D 1 76 ? -2.60468 11.14345 16.05871 1.000 32.84000 76 CYS D CA 1
ATOM 2121 C C . CYS D 1 76 ? -1.75618 11.61620 17.23283 1.000 34.76000 76 CYS D C 1
ATOM 2122 O O . CYS D 1 76 ? -1.41365 10.82386 18.11290 1.000 37.72000 76 CYS D O 1
ATOM 2125 N N . LEU D 1 77 ? -1.41232 12.90604 17.26511 1.000 36.43000 77 LEU D N 1
ATOM 2126 C CA . LEU D 1 77 ? -0.52504 13.44504 18.28401 1.000 31.81000 77 LEU D CA 1
ATOM 2127 C C . LEU D 1 77 ? -1.16868 14.51978 19.15133 1.000 39.29000 77 LEU D C 1
ATOM 2128 O O . LEU D 1 77 ? -0.56986 14.91492 20.15981 1.000 39.49000 77 LEU D O 1
ATOM 2133 N N . TRP D 1 78 ? -2.34156 15.02455 18.78023 1.000 35.68000 78 TRP D N 1
ATOM 2134 C CA . TRP D 1 78 ? -3.05888 15.99236 19.60710 1.000 33.92000 78 TRP D CA 1
ATOM 2135 C C . TRP D 1 78 ? -4.56651 15.95035 19.37080 1.000 38.91000 78 TRP D C 1
ATOM 2136 O O . TRP D 1 78 ? -5.03496 15.26758 18.46192 1.000 36.82000 78 TRP D O 1
#

B-factor: mean 32.41, std 12.76, range [14.15, 88.83]

Solvent-accessible surface area: 13688 Å² total; per-residue (Å²): 124,72,6,8,77,6,15,86,122,0,28,82,16,12,139,82,0,43,130,24,7,93,69,9,141,28,82,15,60,40,0,1,74,41,14,100,17,24,34,20,3,0,23,3,0,71,47,72,119,3,148,24,20,22,0,0,0,2,0,4,50,70,21,139,80,26,81,34,170,31,0,121,10,0,6,132,171,96,58,11,18,81,12,21,88,141,2,50,91,12,18,112,59,0,50,103,70,5,93,93,41,138,32,80,22,37,28,0,4,34,38,16,64,30,123,24,21,0,4,78,0,0,35,0,12,6,3,66,42,32,39,0,0,0,0,0,2,46,52,18,126,60,34,70,26,164,33,0,118,16,0,3,116,212,48,64,15,17,66,0,14,87,105,1,51,98,11,18,118,53,0,52,107,50,4,89,93,35,149,35,80,22,72,38,0,3,78,36,8,104,29,106,20,29,0,0,111,22,0,78,56,69,123,2,149,36,36,35,0,0,0,0,0,7,12,7,10,56,92,100,51,21,147,36,2,124,6,0,11,94,130,65,18,18,72,3,23,88,132,0,30,93,11,0,71,41,0,3,101,39,2,79,94,31,124,12,52,16,47,37,0,0,86,50,13,53,27,113,30,37,2,0,106,21,0,70,57,36,75,2,9,8,4,0,0,0,0,0,0,3,51,67,19,121,71,33,76,26,139,40,0,118,8,0,4,108